Protein AF-A0A1Y4S9S7-F1 (afdb_monomer_lite)

Sequence (302 aa):
MDDFLRDFIIKKWKIGSLSFTFLDALLAVCITGTGIFLRLPVMSYTETGVEKIGAIVLEYLLAVLCGAIVHRCTGSRNRAFLTYAILVIYPTVAANGALWNVNAVYYVILFFVGFYLYIRGFRFLGALSGLAGAVIAVCRMRQGWLDASVSMNVDYPQTLTFGWPNFYEIIPKGAFVNLFDKVFILFLLGLLFTLAYCFVKKKVQITPDLALRLFLFLAVLIPYFAPYMPAWAGYTADIAALLYFMRWKERFYIPMLHLIVSYSAYANVINGETKLPMVLYSVILLGILVNVGVDLYKEADS

pLDDT: mean 89.38, std 8.32, range [56.56, 97.81]

Foldseek 3Di:
DDPVVVCQQADWDDDPPDTDGPVLVVLVVVLLVVLVVLQVVQQVQDDDDPLLVVLLVLLLVLQLLLLVLLCLLPVDNVLSSVSSSCSSNQPLSSCCRRRPNLSLSVLLSLQSVLLSCVLVVVNVSSVVSNVVSVVVVVVSLVVVLVVVCVVVVHPHDQFQEALQLAPCLVPPRRPPVVPLQVVLVVVLVVVVVVVVVVCVVLVFDCDSLLSLLVQLLCLLSCLRRHTHRALSSCVSNLSSQSSNCSNPVVSVVLNVLSSVSSVQSVCCNVVVDGPDRSNVNNVSSVVSNVVSVVVSVVNRVD

Secondary structure (DSSP, 8-state):
--HHHHHHHH-EEEETTEEEEHHHHHHHHHHHHHHHHHHHHHHTTS---HHHHHHHHHHHHHHHHHHHHHHHHH--HHHHHHHHHHHHT-HHHHIIIIIT---THHHHHHHHHHHHHHHTT-HHHHHHHHHHHHHHHHHHHHHHHHHHHHHTT-SS-S-SEEB---GGGTS-TTSSHHHHHHHHHHHHHHHHHHHHHHHHHTT----HHHHHHHHHHHHHHHHHHSTTEETTTTHHHHHHHHHHHHH-GGGTHHHHHHHHHHHHHHHHHHHS--SS-HHHHHHHHHHHHHHHHHHHHHHH--

Radius of gyration: 20.49 Å; chains: 1; bounding box: 51×38×74 Å

Structure (mmCIF, N/CA/C/O backbone):
data_AF-A0A1Y4S9S7-F1
#
_entry.id   AF-A0A1Y4S9S7-F1
#
loop_
_atom_site.group_PDB
_atom_site.id
_atom_site.type_symbol
_atom_site.label_atom_id
_atom_site.label_alt_id
_atom_site.label_comp_id
_atom_site.label_asym_id
_atom_site.label_entity_id
_atom_site.label_seq_id
_atom_site.pdbx_PDB_ins_code
_atom_site.Cartn_x
_atom_site.Cartn_y
_atom_site.Cartn_z
_atom_site.occupancy
_atom_site.B_iso_or_equiv
_atom_site.auth_seq_id
_atom_site.auth_comp_id
_atom_site.auth_asym_id
_atom_site.auth_atom_id
_atom_site.pdbx_PDB_model_num
ATOM 1 N N . MET A 1 1 ? 6.949 -16.741 42.595 1.00 56.56 1 MET A N 1
ATOM 2 C CA . MET A 1 1 ? 7.018 -15.544 41.732 1.00 56.56 1 MET A CA 1
ATOM 3 C C . MET A 1 1 ? 6.539 -14.394 42.591 1.00 56.56 1 MET A C 1
ATOM 5 O O . MET A 1 1 ? 5.401 -14.476 43.027 1.00 56.56 1 MET A O 1
ATOM 9 N N . ASP A 1 2 ? 7.419 -13.446 42.920 1.00 75.69 2 ASP A N 1
ATOM 10 C CA . ASP A 1 2 ? 7.133 -12.349 43.859 1.00 75.69 2 ASP A CA 1
ATOM 11 C C . ASP A 1 2 ? 5.893 -11.552 43.448 1.00 75.69 2 ASP A C 1
ATOM 13 O O . ASP A 1 2 ? 5.742 -11.197 42.273 1.00 75.69 2 ASP A O 1
ATOM 17 N N . ASP A 1 3 ? 5.042 -11.227 44.422 1.00 81.00 3 ASP A N 1
ATOM 18 C CA . ASP A 1 3 ? 3.822 -10.433 44.221 1.00 81.00 3 ASP A CA 1
ATOM 19 C C . ASP A 1 3 ? 4.127 -9.085 43.551 1.00 81.00 3 ASP A C 1
ATOM 21 O O . ASP A 1 3 ? 3.377 -8.631 42.689 1.00 81.00 3 ASP A O 1
ATOM 25 N N . PHE A 1 4 ? 5.309 -8.520 43.818 1.00 81.31 4 PHE A N 1
ATOM 26 C CA . PHE A 1 4 ? 5.819 -7.319 43.157 1.00 81.31 4 PHE A CA 1
ATOM 27 C C . PHE A 1 4 ? 5.906 -7.449 41.626 1.00 81.31 4 PHE A C 1
ATOM 29 O O . PHE A 1 4 ? 5.462 -6.559 40.899 1.00 81.31 4 PHE A O 1
ATOM 36 N N . LEU A 1 5 ? 6.459 -8.555 41.111 1.00 74.81 5 LEU A N 1
ATOM 37 C CA . LEU A 1 5 ? 6.573 -8.778 39.665 1.00 74.81 5 LEU A CA 1
ATOM 38 C C . LEU A 1 5 ? 5.197 -8.989 39.037 1.00 74.81 5 LEU A C 1
ATOM 40 O O . LEU A 1 5 ? 4.938 -8.517 37.930 1.00 74.81 5 LEU A O 1
ATOM 44 N N . ARG A 1 6 ? 4.299 -9.672 39.750 1.00 77.00 6 ARG A N 1
ATOM 45 C CA . ARG A 1 6 ? 2.933 -9.923 39.291 1.00 77.00 6 ARG A CA 1
ATOM 46 C C . ARG A 1 6 ? 2.140 -8.619 39.185 1.00 77.00 6 ARG A C 1
ATOM 48 O O . ARG A 1 6 ? 1.521 -8.368 38.150 1.00 77.00 6 ARG A O 1
ATOM 55 N N . ASP A 1 7 ? 2.246 -7.761 40.193 1.00 80.00 7 ASP A N 1
ATOM 56 C CA . ASP A 1 7 ? 1.616 -6.442 40.211 1.00 80.00 7 ASP A CA 1
ATOM 57 C C . ASP A 1 7 ? 2.206 -5.514 39.152 1.00 80.00 7 ASP A C 1
ATOM 59 O O . ASP A 1 7 ? 1.465 -4.807 38.469 1.00 80.00 7 ASP A O 1
ATOM 63 N N . PHE A 1 8 ? 3.523 -5.554 38.942 1.00 79.00 8 PHE A N 1
ATOM 64 C CA . PHE A 1 8 ? 4.180 -4.768 37.901 1.00 79.00 8 PHE A CA 1
ATOM 65 C C . PHE A 1 8 ? 3.744 -5.184 36.487 1.00 79.00 8 PHE A C 1
ATOM 67 O O . PHE A 1 8 ? 3.448 -4.322 35.660 1.00 79.00 8 PHE A O 1
ATOM 74 N N . ILE A 1 9 ? 3.634 -6.490 36.216 1.00 77.00 9 ILE A N 1
ATOM 75 C CA . ILE A 1 9 ? 3.200 -7.021 34.912 1.00 77.00 9 ILE A CA 1
ATOM 76 C C . ILE A 1 9 ? 1.738 -6.652 34.612 1.00 77.00 9 ILE A C 1
ATOM 78 O O . ILE A 1 9 ? 1.405 -6.319 33.471 1.00 77.00 9 ILE A O 1
ATOM 82 N N . ILE A 1 10 ? 0.859 -6.701 35.619 1.00 78.19 10 ILE A N 1
ATOM 83 C CA . ILE A 1 10 ? -0.585 -6.458 35.459 1.00 78.19 10 ILE A CA 1
ATOM 84 C C . ILE A 1 10 ? -0.919 -4.956 35.498 1.00 78.19 10 ILE A C 1
ATOM 86 O O . ILE A 1 10 ? -1.991 -4.548 35.031 1.00 78.19 10 ILE A O 1
ATOM 90 N N . LYS A 1 11 ? -0.008 -4.109 36.000 1.00 80.50 11 LYS A N 1
ATOM 91 C CA . LYS A 1 11 ? -0.204 -2.659 36.104 1.00 80.50 11 LYS A CA 1
ATOM 92 C C . LYS A 1 11 ? -0.568 -2.061 34.746 1.00 80.50 11 LYS A C 1
ATOM 94 O O . LYS A 1 11 ? 0.198 -2.096 33.785 1.00 80.50 11 LYS A O 1
ATOM 99 N N . LYS A 1 12 ? -1.766 -1.478 34.683 1.00 80.31 12 LYS A N 1
ATOM 100 C CA . LYS A 1 12 ? -2.251 -0.740 33.515 1.00 80.31 12 LYS A CA 1
ATOM 101 C C . LYS A 1 12 ? -1.886 0.727 33.672 1.00 80.31 12 LYS A C 1
ATOM 103 O O . LYS A 1 12 ? -2.435 1.419 34.527 1.00 80.31 12 LYS A O 1
ATOM 108 N N . TRP A 1 13 ? -0.996 1.214 32.825 1.00 78.12 13 TRP A N 1
ATOM 109 C CA . TRP A 1 13 ? -0.742 2.641 32.679 1.00 78.12 13 TRP A CA 1
ATOM 110 C C . TRP A 1 13 ? -1.765 3.241 31.719 1.00 78.12 13 TRP A C 1
ATOM 112 O O . TRP A 1 13 ? -2.087 2.627 30.706 1.00 78.12 13 TRP A O 1
ATOM 122 N N . LYS A 1 14 ? -2.304 4.421 32.032 1.00 73.81 14 LYS A N 1
ATOM 123 C CA . LYS A 1 14 ? -3.217 5.157 31.147 1.00 73.81 14 LYS A CA 1
ATOM 124 C C . LYS A 1 14 ? -2.506 6.381 30.578 1.00 73.81 14 LYS A C 1
ATOM 126 O O . LYS A 1 14 ? -1.985 7.186 31.340 1.00 73.81 14 LYS A O 1
ATOM 131 N N . ILE A 1 15 ? -2.537 6.536 29.259 1.00 70.62 15 ILE A N 1
ATOM 132 C CA . ILE A 1 15 ? -2.149 7.757 28.545 1.00 70.62 15 ILE A CA 1
ATOM 133 C C . ILE A 1 15 ? -3.340 8.142 27.663 1.00 70.62 15 ILE A C 1
ATOM 135 O O . ILE A 1 15 ? -3.638 7.485 26.664 1.00 70.62 15 ILE A O 1
ATOM 139 N N . GLY A 1 16 ? -4.060 9.193 28.058 1.00 68.44 16 GLY A N 1
ATOM 140 C CA . GLY A 1 16 ? -5.296 9.605 27.388 1.00 68.44 16 GLY A CA 1
ATOM 141 C C . GLY A 1 16 ? -6.371 8.510 27.424 1.00 68.44 16 GLY A C 1
ATOM 142 O O . GLY A 1 16 ? -6.685 7.970 28.484 1.00 68.44 16 GLY A O 1
ATOM 143 N N . SER A 1 17 ? -6.936 8.170 26.261 1.00 57.69 17 SER A N 1
ATOM 144 C CA . SER A 1 17 ? -7.923 7.087 26.111 1.00 57.69 17 SER A CA 1
ATOM 145 C C . SER A 1 17 ? -7.303 5.687 26.041 1.00 57.69 17 SER A C 1
ATOM 147 O O . SER A 1 17 ? -8.026 4.689 26.049 1.00 57.69 17 SER A O 1
ATOM 149 N N . LEU A 1 18 ? -5.974 5.592 25.962 1.00 62.31 18 LEU A N 1
ATOM 150 C CA . LEU A 1 18 ? -5.261 4.334 25.810 1.00 62.31 18 LEU A CA 1
ATOM 151 C C . LEU A 1 18 ? -4.763 3.851 27.173 1.00 62.31 18 LEU A C 1
ATOM 153 O O . LEU A 1 18 ? -4.171 4.599 27.947 1.00 62.31 18 LEU A O 1
ATOM 157 N N . SER A 1 19 ? -5.004 2.575 27.464 1.00 70.50 19 SER A N 1
ATOM 158 C CA . SER A 1 19 ? -4.324 1.875 28.553 1.00 70.50 19 SER A CA 1
ATOM 159 C C . SER A 1 19 ? -3.274 0.949 27.958 1.00 70.50 19 SER A C 1
ATOM 161 O O . SER A 1 19 ? -3.516 0.392 26.888 1.00 70.50 19 SER A O 1
ATOM 163 N N . PHE A 1 20 ? -2.143 0.761 28.628 1.00 77.56 20 PHE A N 1
ATOM 164 C CA . PHE A 1 20 ? -1.080 -0.159 28.227 1.00 77.56 20 PHE A CA 1
ATOM 165 C C . PHE A 1 20 ? -0.611 -0.949 29.439 1.00 77.56 20 PHE A C 1
ATOM 167 O O . PHE A 1 20 ? -0.556 -0.421 30.550 1.00 77.56 20 PHE A O 1
ATOM 174 N N . THR A 1 21 ? -0.304 -2.220 29.223 1.00 84.00 21 THR A N 1
ATOM 175 C CA . THR A 1 21 ? 0.379 -3.054 30.215 1.00 84.00 21 THR A CA 1
ATOM 176 C C . THR A 1 21 ? 1.884 -3.009 29.983 1.00 84.00 21 THR A C 1
ATOM 178 O O . THR A 1 21 ? 2.340 -2.638 28.898 1.00 84.00 21 THR A O 1
ATOM 181 N N . PHE A 1 22 ? 2.662 -3.435 30.975 1.00 83.38 22 PHE A N 1
ATOM 182 C CA . PHE A 1 22 ? 4.096 -3.645 30.787 1.00 83.38 22 PHE A CA 1
ATOM 183 C C . PHE A 1 22 ? 4.384 -4.591 29.606 1.00 83.38 22 PHE A C 1
ATOM 185 O O . PHE A 1 22 ? 5.272 -4.316 28.803 1.00 83.38 22 PHE A O 1
ATOM 192 N N . LEU A 1 23 ? 3.586 -5.655 29.448 1.00 83.06 23 LEU A N 1
ATOM 193 C CA . LEU A 1 23 ? 3.731 -6.609 28.345 1.00 83.06 23 LEU A CA 1
ATOM 194 C C . LEU A 1 23 ? 3.504 -5.951 26.974 1.00 83.06 23 LEU A C 1
ATOM 196 O O . LEU A 1 23 ? 4.263 -6.215 26.046 1.00 83.06 23 LEU A O 1
ATOM 200 N N . ASP A 1 24 ? 2.503 -5.069 26.853 1.00 83.50 24 ASP A N 1
ATOM 201 C CA . ASP A 1 24 ? 2.241 -4.321 25.614 1.00 83.50 24 ASP A CA 1
ATOM 202 C C . ASP A 1 24 ? 3.453 -3.440 25.239 1.00 83.50 24 ASP A C 1
ATOM 204 O O . ASP A 1 24 ? 3.841 -3.372 24.073 1.00 83.50 24 ASP A O 1
ATOM 208 N N . ALA A 1 25 ? 4.080 -2.793 26.230 1.00 84.25 25 ALA A N 1
ATOM 209 C CA . ALA A 1 25 ? 5.263 -1.957 26.026 1.00 84.25 25 ALA A CA 1
ATOM 210 C C . ALA A 1 25 ? 6.507 -2.783 25.663 1.00 84.25 25 ALA A C 1
ATOM 212 O O . ALA A 1 25 ? 7.218 -2.440 24.719 1.00 84.25 25 ALA A O 1
ATOM 213 N N . LEU A 1 26 ? 6.742 -3.895 26.365 1.00 87.94 26 LEU A N 1
ATOM 214 C CA . LEU A 1 26 ? 7.837 -4.816 26.064 1.00 87.94 26 LEU A CA 1
ATOM 215 C C . LEU A 1 26 ? 7.707 -5.364 24.640 1.00 87.94 26 LEU A C 1
ATOM 217 O O . LEU A 1 26 ? 8.665 -5.334 23.874 1.00 87.94 26 LEU A O 1
ATOM 221 N N . LEU A 1 27 ? 6.502 -5.794 24.260 1.00 89.19 27 LEU A N 1
ATOM 222 C CA . LEU A 1 27 ? 6.218 -6.295 22.921 1.00 89.19 27 LEU A CA 1
ATOM 223 C C . LEU A 1 27 ? 6.460 -5.213 21.857 1.00 89.19 27 LEU A C 1
ATOM 225 O O . LEU A 1 27 ? 7.045 -5.509 20.818 1.00 89.19 27 LEU A O 1
ATOM 229 N N . ALA A 1 28 ? 6.083 -3.957 22.124 1.00 88.62 28 ALA A N 1
ATOM 230 C CA . ALA A 1 28 ? 6.354 -2.832 21.227 1.00 88.62 28 ALA A CA 1
ATOM 231 C C . ALA A 1 28 ? 7.860 -2.645 20.993 1.00 88.62 28 ALA A C 1
ATOM 233 O O . ALA A 1 28 ? 8.295 -2.533 19.846 1.00 88.62 28 ALA A O 1
ATOM 234 N N . VAL A 1 29 ? 8.656 -2.658 22.068 1.00 92.50 29 VAL A N 1
ATOM 235 C CA . VAL A 1 29 ? 10.119 -2.530 22.002 1.00 92.50 29 VAL A CA 1
ATOM 236 C C . VAL A 1 29 ? 10.730 -3.700 21.236 1.00 92.50 29 VAL A C 1
ATOM 238 O O . VAL A 1 29 ? 11.529 -3.476 20.328 1.00 92.50 29 VAL A O 1
ATOM 241 N N . CYS A 1 30 ? 10.316 -4.935 21.536 1.00 93.94 30 CYS A N 1
ATOM 242 C CA . CYS A 1 30 ? 10.800 -6.125 20.842 1.00 93.94 30 CYS A CA 1
ATOM 243 C C . CYS A 1 30 ? 10.503 -6.063 19.343 1.00 93.94 30 CYS A C 1
ATOM 245 O O . CYS A 1 30 ? 11.416 -6.242 18.547 1.00 93.94 30 CYS A O 1
ATOM 247 N N . ILE A 1 31 ? 9.266 -5.747 18.944 1.00 94.44 31 ILE A N 1
ATOM 248 C CA . ILE A 1 31 ? 8.894 -5.676 17.524 1.00 94.44 31 ILE A CA 1
ATOM 249 C C . ILE A 1 31 ? 9.629 -4.538 16.811 1.00 94.44 31 ILE A C 1
ATOM 251 O O . ILE A 1 31 ? 10.102 -4.725 15.691 1.00 94.44 31 ILE A O 1
ATOM 255 N N . THR A 1 32 ? 9.773 -3.380 17.462 1.00 94.19 32 THR A N 1
ATOM 256 C CA . THR A 1 32 ? 10.561 -2.261 16.923 1.00 94.19 32 THR A CA 1
ATOM 257 C C . THR A 1 32 ? 11.995 -2.706 16.658 1.00 94.19 32 THR A C 1
ATOM 259 O O . THR A 1 32 ? 12.499 -2.521 15.550 1.00 94.19 32 THR A O 1
ATOM 262 N N . GLY A 1 33 ? 12.618 -3.350 17.651 1.00 93.31 33 GLY A N 1
ATOM 263 C CA . GLY A 1 33 ? 13.960 -3.916 17.555 1.00 93.31 33 GLY A CA 1
ATOM 264 C C . GLY A 1 33 ? 14.070 -4.942 16.431 1.00 93.31 33 GLY A C 1
ATOM 265 O O . GLY A 1 33 ? 14.953 -4.822 15.589 1.00 93.31 33 GLY A O 1
ATOM 266 N N . THR A 1 34 ? 13.140 -5.898 16.340 1.00 94.25 34 THR A N 1
ATOM 267 C CA . THR A 1 34 ? 13.089 -6.873 15.240 1.00 94.25 34 THR A CA 1
ATOM 268 C C . THR A 1 34 ? 13.002 -6.183 13.881 1.00 94.25 34 THR A C 1
ATOM 270 O O . THR A 1 34 ? 13.746 -6.540 12.974 1.00 94.25 34 THR A O 1
ATOM 273 N N . GLY A 1 35 ? 12.160 -5.158 13.733 1.00 93.00 35 GLY A N 1
ATOM 274 C CA . GLY A 1 35 ? 12.069 -4.381 12.496 1.00 93.00 35 GLY A CA 1
ATOM 275 C C . GLY A 1 35 ? 13.382 -3.695 12.109 1.00 93.00 35 GLY A C 1
ATOM 276 O O . GLY A 1 35 ? 13.694 -3.620 10.920 1.00 93.00 35 GLY A O 1
ATOM 277 N N . ILE A 1 36 ? 14.161 -3.231 13.094 1.00 93.38 36 ILE A N 1
ATOM 278 C CA . ILE A 1 36 ? 15.489 -2.641 12.870 1.00 93.38 36 ILE A CA 1
ATOM 279 C C . ILE A 1 36 ? 16.457 -3.739 12.422 1.00 93.38 36 ILE A C 1
ATOM 281 O O . ILE A 1 36 ? 17.106 -3.603 11.387 1.00 93.38 36 ILE A O 1
ATOM 285 N N . PHE A 1 37 ? 16.506 -4.860 13.146 1.00 92.62 37 PHE A N 1
ATOM 286 C CA . PHE A 1 37 ? 17.379 -5.991 12.823 1.00 92.62 37 PHE A CA 1
ATOM 287 C C . PHE A 1 37 ? 17.064 -6.645 11.473 1.00 92.62 37 PHE A C 1
ATOM 289 O O . PHE A 1 37 ? 17.970 -7.188 10.855 1.00 92.62 37 PHE A O 1
ATOM 296 N N . LEU A 1 38 ? 15.826 -6.557 10.976 1.00 91.75 38 LEU A N 1
ATOM 297 C CA . LEU A 1 38 ? 15.476 -6.989 9.617 1.00 91.75 38 LEU A CA 1
ATOM 298 C C . LEU A 1 38 ? 16.041 -6.060 8.533 1.00 91.75 38 LEU A C 1
ATOM 300 O O . LEU A 1 38 ? 16.330 -6.514 7.430 1.00 91.75 38 LEU A O 1
ATOM 304 N N . ARG A 1 39 ? 16.195 -4.765 8.829 1.00 92.62 39 ARG A N 1
ATOM 305 C CA . ARG A 1 39 ? 16.655 -3.753 7.866 1.00 92.62 39 ARG A CA 1
ATOM 306 C C . ARG A 1 39 ? 18.173 -3.614 7.837 1.00 92.62 39 ARG A C 1
ATOM 308 O O . ARG A 1 39 ? 18.728 -3.423 6.762 1.00 92.62 39 ARG A O 1
ATOM 315 N N . LEU A 1 40 ? 18.851 -3.740 8.981 1.00 90.50 40 LEU A N 1
ATOM 316 C CA . LEU A 1 40 ? 20.308 -3.564 9.083 1.00 90.50 40 LEU A CA 1
ATOM 317 C C . LEU A 1 40 ? 21.121 -4.407 8.075 1.00 90.50 40 LEU A C 1
ATOM 319 O O . LEU A 1 40 ? 21.996 -3.829 7.433 1.00 90.50 40 LEU A O 1
ATOM 323 N N . PRO A 1 41 ? 20.840 -5.712 7.861 1.00 89.31 41 PRO A N 1
ATOM 324 C CA . PRO A 1 41 ? 21.631 -6.543 6.949 1.00 89.31 41 PRO A CA 1
ATOM 325 C C . PRO A 1 41 ? 21.477 -6.154 5.477 1.00 89.31 41 PRO A C 1
ATOM 327 O O . PRO A 1 41 ? 22.380 -6.388 4.681 1.00 89.31 41 PRO A O 1
ATOM 330 N N . VAL A 1 42 ? 20.326 -5.585 5.113 1.00 87.38 42 VAL A N 1
ATOM 331 C CA . VAL A 1 42 ? 20.003 -5.204 3.731 1.00 87.38 42 VAL A CA 1
ATOM 332 C C . VAL A 1 42 ? 20.267 -3.726 3.451 1.00 87.38 42 VAL A C 1
ATOM 334 O O . VAL A 1 42 ? 20.301 -3.312 2.298 1.00 87.38 42 VAL A O 1
ATOM 337 N N . MET A 1 43 ? 20.497 -2.919 4.491 1.00 87.44 43 MET A N 1
ATOM 338 C CA . MET A 1 43 ? 20.672 -1.473 4.362 1.00 87.44 43 MET A CA 1
ATOM 339 C C . MET A 1 43 ? 21.912 -1.093 3.546 1.00 87.44 43 MET A C 1
ATOM 341 O O . MET A 1 43 ? 21.899 -0.066 2.878 1.00 87.44 43 MET A O 1
ATOM 345 N N . SER A 1 44 ? 22.957 -1.918 3.548 1.00 85.94 44 SER A N 1
ATOM 346 C CA . SER A 1 44 ? 24.189 -1.671 2.790 1.00 85.94 44 SER A CA 1
ATOM 347 C C . SER A 1 44 ? 24.110 -2.055 1.308 1.00 85.94 44 SER A C 1
ATOM 349 O O . SER A 1 44 ? 25.061 -1.795 0.579 1.00 85.94 44 SER A O 1
ATOM 351 N N . TYR A 1 45 ? 23.003 -2.647 0.838 1.00 84.12 45 TYR A N 1
ATOM 352 C CA . TYR A 1 45 ? 22.859 -3.082 -0.562 1.00 84.12 45 TYR A CA 1
ATOM 353 C C . TYR A 1 45 ? 22.749 -1.909 -1.545 1.00 84.12 45 TYR A C 1
ATOM 355 O O . TYR A 1 45 ? 23.035 -2.058 -2.728 1.00 84.12 45 TYR A O 1
ATOM 363 N N . THR A 1 46 ? 22.326 -0.742 -1.062 1.00 84.56 46 THR A N 1
ATOM 364 C CA . THR A 1 46 ? 22.250 0.510 -1.823 1.00 84.56 46 THR A CA 1
ATOM 365 C C . THR A 1 46 ? 22.807 1.651 -0.977 1.00 84.56 46 THR A C 1
ATOM 367 O O . THR A 1 46 ? 22.862 1.539 0.253 1.00 84.56 46 THR A O 1
ATOM 370 N N . GLU A 1 47 ? 23.218 2.749 -1.619 1.00 85.50 47 GLU A N 1
ATOM 371 C CA . GLU A 1 47 ? 23.836 3.890 -0.936 1.00 85.50 47 GLU A CA 1
ATOM 372 C C . GLU A 1 47 ? 23.000 4.369 0.259 1.00 85.50 47 GLU A C 1
ATOM 374 O O . GLU A 1 47 ? 21.801 4.644 0.160 1.00 85.50 47 GLU A O 1
ATOM 379 N N . THR A 1 48 ? 23.643 4.446 1.426 1.00 85.75 48 THR A N 1
ATOM 380 C CA . THR A 1 48 ? 22.985 4.874 2.662 1.00 85.75 48 THR A CA 1
ATOM 381 C C . THR A 1 48 ? 23.144 6.379 2.828 1.00 85.75 48 THR A C 1
ATOM 383 O O . THR A 1 48 ? 24.108 6.857 3.418 1.00 85.75 48 THR A O 1
ATOM 386 N N . GLY A 1 49 ? 22.184 7.124 2.281 1.00 87.56 49 GLY A N 1
ATOM 387 C CA . GLY A 1 49 ? 22.079 8.575 2.437 1.00 87.56 49 GLY A CA 1
ATOM 388 C C . GLY A 1 49 ? 21.067 9.008 3.503 1.00 87.56 49 GLY A C 1
ATOM 389 O O . GLY A 1 49 ? 20.312 8.203 4.053 1.00 87.56 49 GLY A O 1
ATOM 390 N N . VAL A 1 50 ? 21.004 10.322 3.742 1.00 88.75 50 VAL A N 1
ATOM 391 C CA . VAL A 1 50 ? 20.028 10.948 4.658 1.00 88.75 50 VAL A CA 1
ATOM 392 C C . VAL A 1 50 ? 18.589 10.643 4.232 1.00 88.75 50 VAL A C 1
ATOM 394 O O . VAL A 1 50 ? 17.736 10.400 5.083 1.00 88.75 50 VAL A O 1
ATOM 397 N N . GLU A 1 51 ? 18.325 10.585 2.924 1.00 87.81 51 GLU A N 1
ATOM 398 C CA . GLU A 1 51 ? 17.006 10.232 2.387 1.00 87.81 51 GLU A CA 1
ATOM 399 C C . GLU A 1 51 ? 16.583 8.813 2.771 1.00 87.81 51 GLU A C 1
ATOM 401 O O . GLU A 1 51 ? 15.462 8.602 3.224 1.00 87.81 51 GLU A O 1
ATOM 406 N N . LYS A 1 52 ? 17.496 7.842 2.678 1.00 91.19 52 LYS A N 1
ATOM 407 C CA . LYS A 1 52 ? 17.219 6.443 3.022 1.00 91.19 52 LYS A CA 1
ATOM 408 C C . LYS A 1 52 ? 16.883 6.280 4.500 1.00 91.19 52 LYS A C 1
ATOM 410 O O . LYS A 1 52 ? 15.895 5.645 4.863 1.00 91.19 52 LYS A O 1
ATOM 415 N N . ILE A 1 53 ? 17.691 6.892 5.366 1.00 91.62 53 ILE A N 1
ATOM 416 C CA . ILE A 1 53 ? 17.465 6.874 6.817 1.00 91.62 53 ILE A CA 1
ATOM 417 C C . ILE A 1 53 ? 16.142 7.575 7.145 1.00 91.62 53 ILE A C 1
ATOM 419 O O . ILE A 1 53 ? 15.338 7.051 7.916 1.00 91.62 53 ILE A O 1
ATOM 423 N N . GLY A 1 54 ? 15.883 8.727 6.518 1.00 92.00 54 GLY A N 1
ATOM 424 C CA . GLY A 1 54 ? 14.625 9.455 6.651 1.00 92.00 54 GLY A CA 1
ATOM 425 C C . GLY A 1 54 ? 13.415 8.620 6.230 1.00 92.00 54 GLY A C 1
ATOM 426 O O . GLY A 1 54 ? 12.422 8.583 6.953 1.00 92.00 54 GLY A O 1
ATOM 427 N N . ALA A 1 55 ? 13.506 7.895 5.114 1.00 92.75 55 ALA A N 1
ATOM 428 C CA . ALA A 1 55 ? 12.462 6.993 4.647 1.00 92.75 55 ALA A CA 1
ATOM 429 C C . ALA A 1 55 ? 12.193 5.861 5.647 1.00 92.75 55 ALA A C 1
ATOM 431 O O . ALA A 1 55 ? 11.039 5.639 6.007 1.00 92.75 55 ALA A O 1
ATOM 432 N N . ILE A 1 56 ? 13.235 5.213 6.179 1.00 93.50 56 ILE A N 1
ATOM 433 C CA . ILE A 1 56 ? 13.079 4.172 7.207 1.00 93.50 56 ILE A CA 1
ATOM 434 C C . ILE A 1 56 ? 12.358 4.740 8.434 1.00 93.50 56 ILE A C 1
ATOM 436 O O . ILE A 1 56 ? 11.390 4.147 8.898 1.00 93.50 56 ILE A O 1
ATOM 440 N N . VAL A 1 57 ? 12.752 5.915 8.937 1.00 94.69 57 VAL A N 1
ATOM 441 C CA . VAL A 1 57 ? 12.058 6.563 10.067 1.00 94.69 57 VAL A CA 1
ATOM 442 C C . VAL A 1 57 ? 10.589 6.849 9.730 1.00 94.69 57 VAL A C 1
ATOM 444 O O . VAL A 1 57 ? 9.701 6.580 10.544 1.00 94.69 57 VAL A O 1
ATOM 447 N N . LEU A 1 58 ? 10.307 7.341 8.520 1.00 95.88 58 LEU A N 1
ATOM 448 C CA . LEU A 1 58 ? 8.941 7.570 8.049 1.00 95.88 58 LEU A CA 1
ATOM 449 C C . LEU A 1 58 ? 8.119 6.276 7.951 1.00 95.88 58 LEU A C 1
ATOM 451 O O . LEU A 1 58 ? 6.917 6.334 8.190 1.00 95.88 58 LEU A O 1
ATOM 455 N N . GLU A 1 59 ? 8.714 5.115 7.659 1.00 95.56 59 GLU A N 1
ATOM 456 C CA . GLU A 1 59 ? 8.002 3.824 7.659 1.00 95.56 59 GLU A CA 1
ATOM 457 C C . GLU A 1 59 ? 7.476 3.473 9.055 1.00 95.56 59 GLU A C 1
ATOM 459 O O . GLU A 1 59 ? 6.333 3.033 9.196 1.00 95.56 59 GLU A O 1
ATOM 464 N N . TYR A 1 60 ? 8.262 3.728 10.107 1.00 96.00 60 TYR A N 1
ATOM 465 C CA . TYR A 1 60 ? 7.807 3.536 11.487 1.00 96.00 60 TYR A CA 1
ATOM 466 C C . TYR A 1 60 ? 6.688 4.514 11.851 1.00 96.00 60 TYR A C 1
ATOM 468 O O . TYR A 1 60 ? 5.692 4.114 12.459 1.00 96.00 60 TYR A O 1
ATOM 476 N N . LEU A 1 61 ? 6.807 5.782 11.450 1.00 97.12 61 LEU A N 1
ATOM 477 C CA . LEU A 1 61 ? 5.747 6.773 11.660 1.00 97.12 61 LEU A CA 1
ATOM 478 C C . LEU A 1 61 ? 4.468 6.406 10.898 1.00 97.12 61 LEU A C 1
ATOM 480 O O . LEU A 1 61 ? 3.366 6.535 11.437 1.00 97.12 61 LEU A O 1
ATOM 484 N N . LEU A 1 62 ? 4.603 5.881 9.681 1.00 97.75 62 LEU A N 1
ATOM 485 C CA . LEU A 1 62 ? 3.497 5.360 8.890 1.00 97.75 62 LEU A CA 1
ATOM 486 C C . LEU A 1 62 ? 2.836 4.155 9.573 1.00 97.75 62 LEU A C 1
ATOM 488 O O . LEU A 1 62 ? 1.608 4.093 9.623 1.00 97.75 62 LEU A O 1
ATOM 492 N N . ALA A 1 63 ? 3.610 3.238 10.157 1.00 97.44 63 ALA A N 1
ATOM 493 C CA . ALA A 1 63 ? 3.072 2.111 10.918 1.00 97.44 63 ALA A CA 1
ATOM 494 C C . ALA A 1 63 ? 2.257 2.577 12.139 1.00 97.44 63 ALA A C 1
ATOM 496 O O . ALA A 1 63 ? 1.170 2.054 12.398 1.00 97.44 63 ALA A O 1
ATOM 497 N N . VAL A 1 64 ? 2.732 3.603 12.856 1.00 96.69 64 VAL A N 1
ATOM 498 C CA . VAL A 1 64 ? 1.998 4.222 13.976 1.00 96.69 64 VAL A CA 1
ATOM 499 C C . VAL A 1 64 ? 0.703 4.879 13.489 1.00 96.69 64 VAL A C 1
ATOM 501 O O . VAL A 1 64 ? -0.362 4.650 14.068 1.00 96.69 64 VAL A O 1
ATOM 504 N N . LEU A 1 65 ? 0.765 5.650 12.399 1.00 97.81 65 LEU A N 1
ATOM 505 C CA . LEU A 1 65 ? -0.402 6.282 11.777 1.00 97.81 65 LEU A CA 1
ATOM 506 C C . LEU A 1 65 ? -1.452 5.243 11.356 1.00 97.81 65 LEU A C 1
ATOM 508 O O . LEU A 1 65 ? -2.637 5.402 11.644 1.00 97.81 65 LEU A O 1
ATOM 512 N N . CYS A 1 66 ? -1.017 4.155 10.728 1.00 97.75 66 CYS A N 1
ATOM 513 C CA . CYS A 1 66 ? -1.860 3.032 10.331 1.00 97.75 66 CYS A CA 1
ATOM 514 C C . CYS A 1 66 ? -2.531 2.360 11.534 1.00 97.75 66 CYS A C 1
ATOM 516 O O . CYS A 1 66 ? -3.737 2.107 11.506 1.00 97.75 66 CYS A O 1
ATOM 518 N N . GLY A 1 67 ? -1.793 2.150 12.628 1.00 96.62 67 GLY A N 1
ATOM 519 C CA . GLY A 1 67 ? -2.364 1.691 13.895 1.00 96.62 67 GLY A CA 1
ATOM 520 C C . GLY A 1 67 ? -3.448 2.638 14.421 1.00 96.62 67 GLY A C 1
ATOM 521 O O . GLY A 1 67 ? -4.524 2.187 14.816 1.00 96.62 67 GLY A O 1
ATOM 522 N N . ALA A 1 68 ? -3.225 3.954 14.359 1.00 95.62 68 ALA A N 1
ATOM 523 C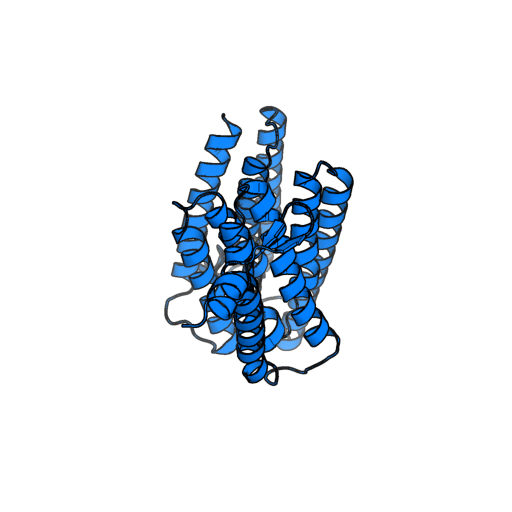 CA . ALA A 1 68 ? -4.213 4.955 14.769 1.00 95.62 68 ALA A CA 1
ATOM 524 C C . ALA A 1 68 ? -5.471 4.953 13.879 1.00 95.62 68 ALA A C 1
ATOM 526 O O . ALA A 1 68 ? -6.588 5.066 14.396 1.00 95.62 68 ALA A O 1
ATOM 527 N N . ILE A 1 69 ? -5.314 4.777 12.561 1.00 96.38 69 ILE A N 1
ATOM 528 C CA . ILE A 1 69 ? -6.428 4.602 11.616 1.00 96.38 69 ILE A CA 1
ATOM 529 C C . ILE A 1 69 ? -7.248 3.366 12.002 1.00 96.38 69 ILE A C 1
ATOM 531 O O . ILE A 1 69 ? -8.460 3.466 12.190 1.00 96.38 69 ILE A O 1
ATOM 535 N N . VAL A 1 70 ? -6.598 2.215 12.202 1.00 95.94 70 VAL A N 1
ATOM 536 C CA . VAL A 1 70 ? -7.279 0.967 12.584 1.00 95.94 70 VAL A CA 1
ATOM 537 C C . VAL A 1 70 ? -7.978 1.095 13.931 1.00 95.94 70 VAL A C 1
ATOM 539 O O . VAL A 1 70 ? -9.108 0.621 14.073 1.00 95.94 70 VAL A O 1
ATOM 542 N N . HIS A 1 71 ? -7.361 1.755 14.914 1.00 93.81 71 HIS A N 1
ATOM 543 C CA . HIS A 1 71 ? -8.004 2.002 16.202 1.00 93.81 71 HIS A CA 1
ATOM 544 C C . HIS A 1 71 ? -9.301 2.793 16.031 1.00 93.81 71 HIS A C 1
ATOM 546 O O . HIS A 1 71 ? -10.324 2.427 16.603 1.00 93.81 71 HIS A O 1
ATOM 552 N N . ARG A 1 72 ? -9.282 3.839 15.199 1.00 91.19 72 ARG A N 1
ATOM 553 C CA . ARG A 1 72 ? -10.453 4.681 14.942 1.00 91.19 72 ARG A CA 1
ATOM 554 C C . ARG A 1 72 ? -11.550 3.930 14.197 1.00 91.19 72 ARG A C 1
ATOM 556 O O . ARG A 1 72 ? -12.713 4.060 14.556 1.00 91.19 72 ARG A O 1
ATOM 563 N N . CYS A 1 73 ? -11.187 3.129 13.198 1.00 90.56 73 CYS A N 1
ATOM 564 C CA . CYS A 1 73 ? -12.162 2.360 12.436 1.00 90.56 73 CYS A CA 1
ATOM 565 C C . CYS A 1 73 ? -12.736 1.192 13.243 1.00 90.56 73 CYS A C 1
ATOM 567 O O . CYS A 1 73 ? -13.881 0.828 13.035 1.00 90.56 73 CYS A O 1
ATOM 569 N N . THR A 1 74 ? -11.982 0.562 14.147 1.00 91.75 74 THR A N 1
ATOM 570 C CA . THR A 1 74 ? -12.405 -0.695 14.804 1.00 91.75 74 THR A CA 1
ATOM 571 C C . THR A 1 74 ? -12.732 -0.563 16.288 1.00 91.75 74 THR A C 1
ATOM 573 O O . THR A 1 74 ? -13.265 -1.506 16.867 1.00 91.75 74 THR A O 1
ATOM 576 N N . GLY A 1 75 ? -12.342 0.538 16.934 1.00 89.56 75 GLY A N 1
ATOM 577 C CA . GLY A 1 75 ? -12.345 0.698 18.392 1.00 89.56 75 GLY A CA 1
ATOM 578 C C . GLY A 1 75 ? -11.363 -0.226 19.126 1.00 89.56 75 GLY A C 1
ATOM 579 O O . GLY A 1 75 ? -11.199 -0.129 20.341 1.00 89.56 75 GLY A O 1
ATOM 580 N N . SER A 1 76 ? -10.681 -1.136 18.421 1.00 90.62 76 SER A N 1
ATOM 581 C CA . SER A 1 76 ? -9.882 -2.187 19.039 1.00 90.62 76 SER A CA 1
ATOM 582 C C . SER A 1 76 ? -8.424 -1.770 19.172 1.00 90.62 76 SER A C 1
ATOM 584 O O . SER A 1 76 ? -7.718 -1.563 18.185 1.00 90.62 76 SER A O 1
ATOM 586 N N . ARG A 1 77 ? -7.947 -1.706 20.417 1.00 87.75 77 ARG A N 1
ATOM 587 C CA . ARG A 1 77 ? -6.530 -1.485 20.738 1.00 87.75 77 ARG A CA 1
ATOM 588 C C . ARG A 1 77 ? -5.642 -2.602 20.187 1.00 87.75 77 ARG A C 1
ATOM 590 O O . ARG A 1 77 ? -4.603 -2.327 19.603 1.00 87.75 77 ARG A O 1
ATOM 597 N N . ASN A 1 78 ? -6.073 -3.855 20.333 1.00 90.06 78 ASN A N 1
ATOM 598 C CA . ASN A 1 78 ? -5.276 -5.007 19.911 1.00 90.06 78 ASN A CA 1
ATOM 599 C C . ASN A 1 78 ? -5.083 -5.021 18.392 1.00 90.06 78 ASN A C 1
ATOM 601 O O . ASN A 1 78 ? -3.983 -5.294 17.930 1.00 90.06 78 ASN A O 1
ATOM 605 N N . ARG A 1 79 ? -6.115 -4.663 17.612 1.00 93.50 79 ARG A N 1
ATOM 606 C CA . ARG A 1 79 ? -5.983 -4.553 16.150 1.00 93.50 79 ARG A CA 1
ATOM 607 C C . ARG A 1 79 ? -5.050 -3.412 15.748 1.00 93.50 79 ARG A C 1
ATOM 609 O O . ARG A 1 79 ? -4.245 -3.584 14.843 1.00 93.50 79 ARG A O 1
ATOM 616 N N . ALA A 1 80 ? -5.113 -2.278 16.444 1.00 94.38 80 ALA A N 1
ATOM 617 C CA . ALA A 1 80 ? -4.212 -1.151 16.209 1.00 94.38 80 ALA A CA 1
ATOM 618 C C . ALA A 1 80 ? -2.744 -1.520 16.463 1.00 94.38 80 ALA A C 1
ATOM 620 O O . ALA A 1 80 ? -1.891 -1.302 15.604 1.00 94.38 80 ALA A O 1
ATOM 621 N N . PHE A 1 81 ? -2.468 -2.142 17.611 1.00 93.69 81 PHE A N 1
ATOM 622 C CA . PHE A 1 81 ? -1.129 -2.607 17.953 1.00 93.69 81 PHE A CA 1
ATOM 623 C C . PHE A 1 81 ? -0.638 -3.697 16.992 1.00 93.69 81 PHE A C 1
ATOM 625 O O . PHE A 1 81 ? 0.493 -3.639 16.522 1.00 93.69 81 PHE A O 1
ATOM 632 N N . LEU A 1 82 ? -1.503 -4.648 16.627 1.00 94.44 82 LEU A N 1
ATOM 633 C CA . LEU A 1 82 ? -1.180 -5.684 15.647 1.00 94.44 82 LEU A CA 1
ATOM 634 C C . LEU A 1 82 ? -0.877 -5.095 14.261 1.00 94.44 82 LEU A C 1
ATOM 636 O O . LEU A 1 82 ? 0.014 -5.579 13.575 1.00 94.44 82 LEU A O 1
ATOM 640 N N . THR A 1 83 ? -1.581 -4.035 13.855 1.00 96.56 83 THR A N 1
ATOM 641 C CA . THR A 1 83 ? -1.314 -3.330 12.589 1.00 96.56 83 THR A CA 1
ATOM 642 C C . THR A 1 83 ? 0.084 -2.734 12.586 1.00 96.56 83 THR A C 1
ATOM 644 O O . THR A 1 83 ? 0.838 -2.955 11.643 1.00 96.56 83 THR A O 1
ATOM 647 N N . TYR A 1 84 ? 0.446 -2.029 13.661 1.00 96.56 84 TYR A N 1
ATOM 648 C CA . TYR A 1 84 ? 1.801 -1.521 13.848 1.00 96.56 84 TYR A CA 1
ATOM 649 C C . TYR A 1 84 ? 2.825 -2.661 13.786 1.00 96.56 84 TYR A C 1
ATOM 651 O O . TYR A 1 84 ? 3.778 -2.593 13.013 1.00 96.56 84 TYR A O 1
ATOM 659 N N . ALA A 1 85 ? 2.580 -3.731 14.546 1.00 95.25 85 ALA A N 1
ATOM 660 C CA . ALA A 1 85 ? 3.477 -4.868 14.644 1.00 95.25 85 ALA A CA 1
ATOM 661 C C . ALA A 1 85 ? 3.775 -5.495 13.279 1.00 95.25 85 ALA A C 1
ATOM 663 O O . ALA A 1 85 ? 4.935 -5.687 12.927 1.00 95.25 85 ALA A O 1
ATOM 664 N N . ILE A 1 86 ? 2.720 -5.772 12.508 1.00 95.94 86 ILE A N 1
ATOM 665 C CA . ILE A 1 86 ? 2.821 -6.387 11.185 1.00 95.94 86 ILE A CA 1
ATOM 666 C C . ILE A 1 86 ? 3.545 -5.458 10.210 1.00 95.94 86 ILE A C 1
ATOM 668 O O . ILE A 1 86 ? 4.428 -5.931 9.506 1.00 95.94 86 ILE A O 1
ATOM 672 N N . LEU A 1 87 ? 3.226 -4.157 10.183 1.00 96.56 87 LEU A N 1
ATOM 673 C CA . LEU A 1 87 ? 3.854 -3.207 9.253 1.00 96.56 87 LEU A CA 1
ATOM 674 C C . LEU A 1 87 ? 5.355 -3.041 9.494 1.00 96.56 87 LEU A C 1
ATOM 676 O O . LEU A 1 87 ? 6.124 -2.956 8.539 1.00 96.56 87 LEU A O 1
ATOM 680 N N . VAL A 1 88 ? 5.785 -3.035 10.757 1.00 95.06 88 VAL A N 1
ATOM 681 C CA . VAL A 1 88 ? 7.203 -2.891 11.118 1.00 95.06 88 VAL A CA 1
ATOM 682 C C . VAL A 1 88 ? 8.051 -4.047 10.579 1.00 95.06 88 VAL A C 1
ATOM 684 O O . VAL A 1 88 ? 9.180 -3.817 10.142 1.00 95.06 88 VAL A O 1
ATOM 687 N N . ILE A 1 89 ? 7.509 -5.267 10.560 1.00 94.19 89 ILE A N 1
ATOM 688 C CA . ILE A 1 89 ? 8.196 -6.469 10.056 1.00 94.19 89 ILE A CA 1
ATOM 689 C C . ILE A 1 89 ? 7.752 -6.874 8.644 1.00 94.19 89 ILE A C 1
ATOM 691 O O . ILE A 1 89 ? 8.131 -7.939 8.161 1.00 94.19 89 ILE A O 1
ATOM 695 N N . TYR A 1 90 ? 6.929 -6.057 7.983 1.00 93.19 90 TYR A N 1
ATOM 696 C CA . TYR A 1 90 ? 6.342 -6.403 6.695 1.00 93.19 90 TYR A CA 1
ATOM 697 C C . TYR A 1 90 ? 7.435 -6.447 5.619 1.00 93.19 90 TYR A C 1
ATOM 699 O O . TYR A 1 90 ? 8.111 -5.431 5.417 1.00 93.19 90 TYR A O 1
ATOM 707 N N . PRO A 1 91 ? 7.623 -7.573 4.902 1.00 91.00 91 PRO A N 1
ATOM 708 C CA . PRO A 1 91 ? 8.769 -7.744 4.011 1.00 91.00 91 PRO A CA 1
ATOM 709 C C . PRO A 1 91 ? 8.880 -6.666 2.933 1.00 91.00 91 PRO A C 1
ATOM 711 O O . PRO A 1 91 ? 9.964 -6.141 2.705 1.00 91.00 91 PRO A O 1
ATOM 714 N N . THR A 1 92 ? 7.767 -6.288 2.300 1.00 90.56 92 THR A N 1
ATOM 715 C CA . THR A 1 92 ? 7.771 -5.285 1.223 1.00 90.56 92 THR A CA 1
ATOM 716 C C . THR A 1 92 ? 7.963 -3.865 1.747 1.00 90.56 92 THR A C 1
ATOM 718 O O . THR A 1 92 ? 8.528 -3.039 1.036 1.00 90.56 92 THR A O 1
ATOM 721 N N . VAL A 1 93 ? 7.583 -3.587 3.003 1.00 91.81 93 VAL A N 1
ATOM 722 C CA . VAL A 1 93 ? 7.891 -2.313 3.676 1.00 91.81 93 VAL A CA 1
ATOM 723 C C . VAL A 1 93 ? 9.379 -2.232 3.971 1.00 91.81 93 VAL A C 1
ATOM 725 O O . VAL A 1 93 ? 10.027 -1.291 3.536 1.00 91.81 93 VAL A O 1
ATOM 728 N N . ALA A 1 94 ? 9.950 -3.253 4.612 1.00 90.44 94 ALA A N 1
ATOM 729 C CA . ALA A 1 94 ? 11.385 -3.287 4.877 1.00 90.44 94 ALA A CA 1
ATOM 730 C C . ALA A 1 94 ? 12.218 -3.239 3.582 1.00 90.44 94 ALA A C 1
ATOM 732 O O . ALA A 1 94 ? 13.244 -2.560 3.534 1.00 90.44 94 ALA A O 1
ATOM 733 N N . ALA A 1 95 ? 11.769 -3.915 2.520 1.00 88.38 95 ALA A N 1
ATOM 734 C CA . ALA A 1 95 ? 12.450 -3.910 1.232 1.00 88.38 95 ALA A CA 1
ATOM 735 C C . ALA A 1 95 ? 12.393 -2.543 0.522 1.00 88.38 95 ALA A C 1
ATOM 737 O O . ALA A 1 95 ? 13.355 -2.174 -0.151 1.00 88.38 95 ALA A O 1
ATOM 738 N N . ASN A 1 96 ? 11.306 -1.777 0.674 1.00 89.94 96 ASN A N 1
ATOM 739 C CA . ASN A 1 96 ? 11.132 -0.508 -0.034 1.00 89.94 96 ASN A CA 1
ATOM 740 C C . ASN A 1 96 ? 12.182 0.540 0.366 1.00 89.94 96 ASN A C 1
ATOM 742 O O . ASN A 1 96 ? 12.871 1.079 -0.505 1.00 89.94 96 ASN A O 1
ATOM 746 N N . GLY A 1 97 ? 12.315 0.811 1.667 1.00 84.94 97 GLY A N 1
ATOM 747 C CA . GLY A 1 97 ? 13.311 1.743 2.188 1.00 84.94 97 GLY A CA 1
ATOM 748 C C . GLY A 1 97 ? 14.695 1.112 2.317 1.00 84.94 97 GLY A C 1
ATOM 749 O O . GLY A 1 97 ? 15.659 1.596 1.727 1.00 84.94 97 GLY A O 1
ATOM 750 N N . ALA A 1 98 ? 14.824 0.020 3.077 1.00 85.62 98 ALA A N 1
ATOM 751 C CA . ALA A 1 98 ? 16.140 -0.471 3.491 1.00 85.62 98 ALA A CA 1
ATOM 752 C C . ALA A 1 98 ? 16.891 -1.237 2.396 1.00 85.62 98 ALA A C 1
ATOM 754 O O . ALA A 1 98 ? 18.084 -1.008 2.222 1.00 85.62 98 ALA A O 1
ATOM 755 N N . LEU A 1 99 ? 16.226 -2.115 1.645 1.00 83.19 99 LEU A N 1
ATOM 756 C CA . LEU A 1 99 ? 16.898 -2.892 0.598 1.00 83.19 99 LEU A CA 1
ATOM 757 C C . LEU A 1 99 ? 17.134 -2.034 -0.652 1.00 83.19 99 LEU A C 1
ATOM 759 O O . LEU A 1 99 ? 18.267 -1.899 -1.112 1.00 83.19 99 LEU A O 1
ATOM 763 N N . TRP A 1 100 ? 16.076 -1.413 -1.177 1.00 80.94 100 TRP A N 1
ATOM 764 C CA . TRP A 1 100 ? 16.103 -0.853 -2.530 1.00 80.94 100 TRP A CA 1
ATOM 765 C C . TRP A 1 100 ? 16.204 0.678 -2.605 1.00 80.94 100 TRP A C 1
ATOM 767 O O . TRP A 1 100 ? 16.443 1.211 -3.682 1.00 80.94 100 TRP A O 1
ATOM 777 N N . ASN A 1 101 ? 16.059 1.394 -1.481 1.00 84.19 101 ASN A N 1
ATOM 778 C CA . ASN A 1 101 ? 16.134 2.864 -1.423 1.00 84.19 101 ASN A CA 1
ATOM 779 C C . ASN A 1 101 ? 15.176 3.574 -2.409 1.00 84.19 101 ASN A C 1
ATOM 781 O O . ASN A 1 101 ? 15.446 4.665 -2.906 1.00 84.19 101 ASN A O 1
ATOM 785 N N . VAL A 1 102 ? 14.027 2.953 -2.689 1.00 81.69 102 VAL A N 1
ATOM 786 C CA . VAL A 1 102 ? 12.978 3.517 -3.557 1.00 81.69 102 VAL A CA 1
ATOM 787 C C . VAL A 1 102 ? 12.286 4.694 -2.864 1.00 81.69 102 VAL A C 1
ATOM 789 O O . VAL A 1 102 ? 11.859 5.663 -3.501 1.00 81.69 102 VAL A O 1
ATOM 792 N N . ASN A 1 103 ? 12.162 4.594 -1.538 1.00 82.88 103 ASN A N 1
ATOM 793 C CA . ASN A 1 103 ? 11.594 5.610 -0.660 1.00 82.88 103 ASN A CA 1
ATOM 794 C C . ASN A 1 103 ? 10.164 6.025 -1.058 1.00 82.88 103 ASN A C 1
ATOM 796 O O . ASN A 1 103 ? 9.783 7.197 -0.986 1.00 82.88 103 ASN A O 1
ATOM 800 N N . ALA A 1 104 ? 9.327 5.058 -1.448 1.00 88.56 104 ALA A N 1
ATOM 801 C CA . ALA A 1 104 ? 7.925 5.304 -1.798 1.00 88.56 104 ALA A CA 1
ATOM 802 C C . ALA A 1 104 ? 7.117 5.872 -0.616 1.00 88.56 104 ALA A C 1
ATOM 804 O O . ALA A 1 104 ? 6.115 6.568 -0.798 1.00 88.56 104 ALA A O 1
ATOM 805 N N . VAL A 1 105 ? 7.588 5.637 0.611 1.00 94.19 105 VAL A N 1
ATOM 806 C CA . VAL A 1 105 ? 6.996 6.144 1.852 1.00 94.19 105 VAL A CA 1
ATOM 807 C C . VAL A 1 105 ? 6.734 7.655 1.848 1.00 94.19 105 VAL A C 1
ATOM 809 O O . VAL A 1 105 ? 5.738 8.078 2.429 1.00 94.19 105 VAL A O 1
ATOM 812 N N . TYR A 1 106 ? 7.539 8.460 1.142 1.00 93.44 106 TYR A N 1
ATOM 813 C CA . TYR A 1 106 ? 7.385 9.919 1.107 1.00 93.44 106 TYR A CA 1
ATOM 814 C C . TYR A 1 106 ? 6.028 10.389 0.570 1.00 93.44 106 TYR A C 1
ATOM 816 O O . TYR A 1 106 ? 5.482 11.366 1.076 1.00 93.44 106 TYR A O 1
ATOM 824 N N . TYR A 1 107 ? 5.460 9.701 -0.423 1.00 94.56 107 TYR A N 1
ATOM 825 C CA . TYR A 1 107 ? 4.114 10.017 -0.913 1.00 94.56 107 TYR A CA 1
ATOM 826 C C . TYR A 1 107 ? 3.043 9.142 -0.261 1.00 94.56 107 TYR A C 1
ATOM 828 O O . TYR A 1 107 ? 1.927 9.605 -0.022 1.00 94.56 107 TYR A O 1
ATOM 836 N N . VAL A 1 108 ? 3.375 7.895 0.085 1.00 96.56 108 VAL A N 1
ATOM 837 C CA . VAL A 1 108 ? 2.415 6.975 0.705 1.00 96.56 108 VAL A CA 1
ATOM 838 C C . VAL A 1 108 ? 1.965 7.470 2.074 1.00 96.56 108 VAL A C 1
ATOM 840 O O . VAL A 1 108 ? 0.774 7.404 2.378 1.00 96.56 108 VAL A O 1
ATOM 843 N N . ILE A 1 109 ? 2.861 8.051 2.876 1.00 97.12 109 ILE A N 1
ATOM 844 C CA . ILE A 1 109 ? 2.467 8.632 4.162 1.00 97.12 109 ILE A CA 1
ATOM 845 C C . ILE A 1 109 ? 1.434 9.749 3.992 1.00 97.12 109 ILE A C 1
ATOM 847 O O . ILE A 1 109 ? 0.494 9.822 4.778 1.00 97.12 109 ILE A O 1
ATOM 851 N N . LEU A 1 110 ? 1.525 10.553 2.928 1.00 97.81 110 LEU A N 1
ATOM 852 C CA . LEU A 1 110 ? 0.563 11.619 2.641 1.00 97.81 110 LEU A CA 1
ATOM 853 C C . LEU A 1 110 ? -0.812 11.074 2.246 1.00 97.81 110 LEU A C 1
ATOM 855 O O . LEU A 1 110 ? -1.825 11.670 2.620 1.00 97.81 110 LEU A O 1
ATOM 859 N N . PHE A 1 111 ? -0.875 9.927 1.563 1.00 97.44 111 PHE A N 1
ATOM 860 C CA . PHE A 1 111 ? -2.143 9.239 1.308 1.00 97.44 111 PHE A CA 1
ATOM 861 C C . PHE A 1 111 ? -2.808 8.783 2.608 1.00 97.44 111 PHE A C 1
ATOM 863 O O . PHE A 1 111 ? -3.991 9.052 2.818 1.00 97.44 111 PHE A O 1
ATOM 870 N N . PHE A 1 112 ? -2.053 8.163 3.519 1.00 97.81 112 PHE A N 1
ATOM 871 C CA . PHE A 1 112 ? -2.600 7.704 4.800 1.00 97.81 112 PHE A CA 1
ATOM 872 C C . PHE A 1 112 ? -2.915 8.854 5.763 1.00 97.81 112 PHE A C 1
ATOM 874 O O . PHE A 1 112 ? -3.913 8.783 6.481 1.00 97.81 112 PHE A O 1
ATOM 881 N N . VAL A 1 113 ? -2.143 9.945 5.750 1.00 97.75 113 VAL A N 1
ATOM 882 C CA . VAL A 1 113 ? -2.481 11.179 6.482 1.00 97.75 113 VAL A CA 1
ATOM 883 C C . VAL A 1 113 ? -3.770 11.769 5.921 1.00 97.75 113 VAL A C 1
ATOM 885 O O . VAL A 1 113 ? -4.676 12.093 6.688 1.00 97.75 113 VAL A O 1
ATOM 888 N N . GLY A 1 114 ? -3.894 11.839 4.593 1.00 96.50 114 GLY A N 1
ATOM 889 C CA . GLY A 1 114 ? -5.098 12.316 3.921 1.00 96.50 114 GLY A CA 1
ATOM 890 C C . GLY A 1 114 ? -6.333 11.507 4.307 1.00 96.50 114 GLY A C 1
ATOM 891 O O . GLY A 1 114 ? -7.351 12.069 4.716 1.00 96.50 114 GLY A O 1
ATOM 892 N N . PHE A 1 115 ? -6.209 10.180 4.284 1.00 96.19 115 PHE A N 1
ATOM 893 C CA . PHE A 1 115 ? -7.252 9.252 4.711 1.00 96.19 115 PHE A CA 1
ATOM 894 C C . PHE A 1 115 ? -7.617 9.411 6.195 1.00 96.19 115 PHE A C 1
ATOM 896 O O . PHE A 1 115 ? -8.793 9.485 6.557 1.00 96.19 115 PHE A O 1
ATOM 903 N N . TYR A 1 116 ? -6.621 9.533 7.072 1.00 96.44 116 TYR A N 1
ATOM 904 C CA . TYR A 1 116 ? -6.841 9.737 8.502 1.00 96.44 116 TYR A CA 1
ATOM 905 C C . TYR A 1 116 ? -7.574 11.053 8.800 1.00 96.44 116 TYR A C 1
ATOM 907 O O . TYR A 1 116 ? -8.529 11.072 9.583 1.00 96.44 116 TYR A O 1
ATOM 915 N N . LEU A 1 117 ? -7.165 12.150 8.156 1.00 95.81 117 LEU A N 1
ATOM 916 C CA . LEU A 1 117 ? -7.813 13.459 8.276 1.00 95.81 117 LEU A CA 1
ATOM 917 C C . LEU A 1 117 ? -9.244 13.435 7.733 1.00 95.81 117 LEU A C 1
ATOM 919 O O . LEU A 1 117 ? -10.140 14.019 8.346 1.00 95.81 117 LEU A O 1
ATOM 923 N N . TYR A 1 118 ? -9.476 12.700 6.644 1.00 93.12 118 TYR A N 1
ATOM 924 C CA . TYR A 1 118 ? -10.807 12.489 6.087 1.00 93.12 118 TYR A CA 1
ATOM 925 C C . TYR A 1 118 ? -11.749 11.827 7.105 1.00 93.12 118 TYR A C 1
ATOM 927 O O . TYR A 1 118 ? -12.817 12.367 7.394 1.00 93.12 118 TYR A O 1
ATOM 935 N N . ILE A 1 119 ? -11.326 10.726 7.741 1.00 91.88 119 ILE A N 1
ATOM 936 C CA . ILE A 1 119 ? -12.115 10.033 8.782 1.00 91.88 119 ILE A CA 1
ATOM 937 C C . ILE A 1 119 ? -12.239 10.877 10.068 1.00 91.88 119 ILE A C 1
ATOM 939 O O . ILE A 1 119 ? -13.153 10.687 10.878 1.00 91.88 119 ILE A O 1
ATOM 943 N N . ARG A 1 120 ? -11.336 11.841 10.285 1.00 91.31 120 ARG A N 1
ATOM 944 C CA . ARG A 1 120 ? -11.458 12.836 11.361 1.00 91.31 120 ARG A CA 1
ATOM 945 C C . ARG A 1 120 ? -12.498 13.925 11.094 1.00 91.31 120 ARG A C 1
ATOM 947 O O . ARG A 1 120 ? -12.835 14.638 12.032 1.00 91.31 120 ARG A O 1
ATOM 954 N N . GLY A 1 121 ? -13.013 14.038 9.871 1.00 90.50 121 GLY A N 1
ATOM 955 C CA . GLY A 1 121 ? -13.945 15.090 9.458 1.00 90.50 121 GLY A CA 1
ATOM 956 C C . GLY A 1 121 ? -13.267 16.299 8.803 1.00 90.50 121 GLY A C 1
ATOM 957 O O . GLY A 1 121 ? -13.954 17.144 8.235 1.00 90.50 121 GLY A O 1
ATOM 958 N N . PHE A 1 122 ? -11.931 16.361 8.780 1.00 92.75 122 PHE A N 1
ATOM 959 C CA . PHE A 1 122 ? -11.165 17.422 8.115 1.00 92.75 122 PHE A CA 1
ATOM 960 C C . PHE A 1 122 ? -11.018 17.138 6.613 1.00 92.75 122 PHE A C 1
ATOM 962 O O . PHE A 1 122 ? -9.913 16.962 6.099 1.00 92.75 122 PHE A O 1
ATOM 969 N N . ARG A 1 123 ? -12.149 17.076 5.897 1.00 90.00 123 ARG A N 1
ATOM 970 C CA . ARG A 1 123 ? -12.222 16.627 4.493 1.00 90.00 123 ARG A CA 1
ATOM 971 C C . ARG A 1 123 ? -11.309 17.415 3.551 1.00 90.00 123 ARG A C 1
ATOM 973 O O . ARG A 1 123 ? -10.643 16.809 2.721 1.00 90.00 123 ARG A O 1
ATOM 980 N N . PHE A 1 124 ? -11.247 18.739 3.705 1.00 92.69 124 PHE A N 1
ATOM 981 C CA . PHE A 1 124 ? -10.418 19.602 2.857 1.00 92.69 124 PHE A CA 1
ATOM 982 C C . PHE A 1 124 ? -8.917 19.340 3.043 1.00 92.69 124 PHE A C 1
ATOM 984 O O . PHE A 1 124 ? -8.209 19.105 2.069 1.00 92.69 124 PHE A O 1
ATOM 991 N N . LEU A 1 125 ? -8.439 19.301 4.293 1.00 93.88 125 LEU A N 1
ATOM 992 C CA . LEU A 1 125 ? -7.037 18.983 4.594 1.00 93.88 125 LEU A CA 1
ATOM 993 C C . LEU A 1 125 ? -6.683 17.553 4.170 1.00 93.88 125 LEU A C 1
ATOM 995 O O . LEU A 1 125 ? -5.592 17.310 3.659 1.00 93.88 125 LEU A O 1
ATOM 999 N N . GLY A 1 126 ? -7.624 16.618 4.334 1.00 93.75 126 GLY A N 1
ATOM 1000 C CA . GLY A 1 126 ? -7.480 15.252 3.844 1.00 93.75 126 GLY A CA 1
ATOM 1001 C C . GLY A 1 126 ? -7.279 15.195 2.327 1.00 93.75 126 GLY A C 1
ATOM 1002 O O . GLY A 1 126 ? -6.349 14.543 1.854 1.00 93.75 126 GLY A O 1
ATOM 1003 N N . ALA A 1 127 ? -8.097 15.935 1.572 1.00 93.19 127 ALA A N 1
ATOM 1004 C CA . ALA A 1 127 ? -7.979 16.043 0.120 1.00 93.19 127 ALA A CA 1
ATOM 1005 C C . ALA A 1 127 ? -6.664 16.710 -0.307 1.00 93.19 127 ALA A C 1
ATOM 1007 O O . ALA A 1 127 ? -5.996 16.202 -1.202 1.00 93.19 127 ALA A O 1
ATOM 1008 N N . LEU A 1 128 ? -6.250 17.791 0.363 1.00 96.44 128 LEU A N 1
ATOM 1009 C CA . LEU A 1 128 ? -4.983 18.472 0.082 1.00 96.44 128 LEU A CA 1
ATOM 1010 C C . LEU A 1 128 ? -3.781 17.537 0.281 1.00 96.44 128 LEU A C 1
ATOM 1012 O O . LEU A 1 128 ? -2.907 17.470 -0.579 1.00 96.44 128 LEU A O 1
ATOM 1016 N N . SER A 1 129 ? -3.766 16.771 1.376 1.00 96.62 129 SER A N 1
ATOM 1017 C CA . SER A 1 129 ? -2.723 15.773 1.645 1.00 96.62 129 SER A CA 1
ATOM 1018 C C . SER A 1 129 ? -2.716 14.665 0.590 1.00 96.62 129 SER A C 1
ATOM 1020 O O . SER A 1 129 ? -1.657 14.296 0.086 1.00 96.62 129 SER A O 1
ATOM 1022 N N . GLY A 1 130 ? -3.895 14.161 0.210 1.00 94.50 130 GLY A N 1
ATOM 1023 C CA . GLY A 1 130 ? -4.027 13.166 -0.854 1.00 94.50 130 GLY A CA 1
ATOM 1024 C C . GLY A 1 130 ? -3.517 13.675 -2.206 1.00 94.50 130 GLY A C 1
ATOM 1025 O O . GLY A 1 130 ? -2.776 12.966 -2.883 1.00 94.50 130 GLY A O 1
ATOM 1026 N N . LEU A 1 131 ? -3.845 14.918 -2.572 1.00 95.31 131 LEU A N 1
ATOM 1027 C CA . LEU A 1 131 ? -3.368 15.561 -3.800 1.00 95.31 131 LEU A CA 1
ATOM 1028 C C . LEU A 1 131 ? -1.852 15.771 -3.785 1.00 95.31 131 LEU A C 1
ATOM 1030 O O . LEU A 1 131 ? -1.192 15.455 -4.770 1.00 95.31 131 LEU A O 1
ATOM 1034 N N . ALA A 1 132 ? -1.287 16.238 -2.669 1.00 96.44 132 ALA A N 1
ATOM 1035 C CA . ALA A 1 132 ? 0.160 16.369 -2.515 1.00 96.44 132 ALA A CA 1
ATOM 1036 C C . ALA A 1 132 ? 0.866 15.011 -2.679 1.00 96.44 132 ALA A C 1
ATOM 1038 O O . ALA A 1 132 ? 1.843 14.909 -3.421 1.00 96.44 132 ALA A O 1
ATOM 1039 N N . GLY A 1 133 ? 0.326 13.951 -2.066 1.00 96.00 133 GLY A N 1
ATOM 1040 C CA . GLY A 1 133 ? 0.800 12.580 -2.270 1.00 96.00 133 GLY A CA 1
ATOM 1041 C C . GLY A 1 133 ? 0.735 12.150 -3.737 1.00 96.00 133 GLY A C 1
ATOM 1042 O O . GLY A 1 133 ? 1.709 11.622 -4.263 1.00 96.00 133 GLY A O 1
ATOM 1043 N N . ALA A 1 134 ? -0.368 12.438 -4.432 1.00 94.06 134 ALA A N 1
ATOM 1044 C CA . ALA A 1 134 ? -0.543 12.078 -5.838 1.00 94.06 134 ALA A CA 1
ATOM 1045 C C . ALA A 1 134 ? 0.456 12.804 -6.750 1.00 94.06 134 ALA A C 1
ATOM 1047 O O . ALA A 1 134 ? 1.047 12.177 -7.625 1.00 94.06 134 ALA A O 1
ATOM 1048 N N . VAL A 1 135 ? 0.699 14.097 -6.515 1.00 94.75 135 VAL A N 1
ATOM 1049 C CA . VAL A 1 135 ? 1.695 14.880 -7.263 1.00 94.75 135 VAL A CA 1
ATOM 1050 C C . VAL A 1 135 ? 3.093 14.294 -7.077 1.00 94.75 135 VAL A C 1
ATOM 1052 O O . VAL A 1 135 ? 3.783 14.044 -8.063 1.00 94.75 135 VAL A O 1
ATOM 1055 N N . ILE A 1 136 ? 3.502 14.006 -5.836 1.00 93.62 136 ILE A N 1
ATOM 1056 C CA . ILE A 1 136 ? 4.821 13.412 -5.562 1.00 93.62 136 ILE A CA 1
ATOM 1057 C C . ILE A 1 136 ? 4.927 12.013 -6.181 1.00 93.62 136 ILE A C 1
ATOM 1059 O O . ILE A 1 136 ? 5.968 11.681 -6.747 1.00 93.62 136 ILE A O 1
ATOM 1063 N N . ALA A 1 137 ? 3.862 11.207 -6.118 1.00 92.06 137 ALA A N 1
ATOM 1064 C CA . ALA A 1 137 ? 3.823 9.890 -6.743 1.00 92.06 137 ALA A CA 1
ATOM 1065 C C . ALA A 1 137 ? 4.020 9.989 -8.263 1.00 92.06 137 ALA A C 1
ATOM 1067 O O . ALA A 1 137 ? 4.888 9.311 -8.803 1.00 92.06 137 ALA A O 1
ATOM 1068 N N . VAL A 1 138 ? 3.290 10.875 -8.949 1.00 90.12 138 VAL A N 1
ATOM 1069 C CA . VAL A 1 138 ? 3.430 11.090 -10.401 1.00 90.12 138 VAL A CA 1
ATOM 1070 C C . VAL A 1 138 ? 4.833 11.580 -10.757 1.00 90.12 138 VAL A C 1
ATOM 1072 O O . VAL A 1 138 ? 5.439 11.049 -11.687 1.00 90.12 138 VAL A O 1
ATOM 1075 N N . CYS A 1 139 ? 5.383 12.540 -10.008 1.00 89.00 139 CYS A N 1
ATOM 1076 C CA . CYS A 1 139 ? 6.752 13.015 -10.217 1.00 89.00 139 CYS A CA 1
ATOM 1077 C C . CYS A 1 139 ? 7.775 11.883 -10.073 1.00 89.00 139 CYS A C 1
ATOM 1079 O O . CYS A 1 139 ? 8.651 11.751 -10.925 1.00 89.00 139 CYS A O 1
ATOM 1081 N N . ARG A 1 140 ? 7.633 11.025 -9.054 1.00 86.12 140 ARG A N 1
ATOM 1082 C CA . ARG A 1 140 ? 8.517 9.868 -8.854 1.00 86.12 140 ARG A CA 1
ATOM 1083 C C . ARG A 1 140 ? 8.370 8.811 -9.943 1.00 86.12 140 ARG A C 1
ATOM 1085 O O . ARG A 1 140 ? 9.377 8.308 -10.422 1.00 86.12 140 ARG A O 1
ATOM 1092 N N . MET A 1 141 ? 7.146 8.487 -10.360 1.00 83.94 141 MET A N 1
ATOM 1093 C CA . MET A 1 141 ? 6.924 7.537 -11.458 1.00 83.94 141 MET A CA 1
ATOM 1094 C C . MET A 1 141 ? 7.527 8.062 -12.768 1.00 83.94 141 MET A C 1
ATOM 1096 O O . MET A 1 141 ? 8.150 7.307 -13.508 1.00 83.94 141 MET A O 1
ATOM 1100 N N . ARG A 1 142 ? 7.414 9.373 -13.026 1.00 82.31 142 ARG A N 1
ATOM 1101 C CA . ARG A 1 142 ? 8.039 10.024 -14.185 1.00 82.31 142 ARG A CA 1
ATOM 1102 C C . ARG A 1 142 ? 9.566 10.011 -14.112 1.00 82.31 142 ARG A C 1
ATOM 1104 O O . ARG A 1 142 ? 10.202 9.794 -15.136 1.00 82.31 142 ARG A O 1
ATOM 1111 N N . GLN A 1 143 ? 10.150 10.246 -12.939 1.00 79.31 143 GLN A N 1
ATOM 1112 C CA . GLN A 1 143 ? 11.599 10.130 -12.744 1.00 79.31 143 GLN A CA 1
ATOM 1113 C C . GLN A 1 143 ? 12.073 8.697 -12.997 1.00 79.31 143 GLN A C 1
ATOM 1115 O O . GLN A 1 143 ? 12.945 8.501 -13.831 1.00 79.31 143 GLN A O 1
ATOM 1120 N N . GLY A 1 144 ? 11.410 7.695 -12.409 1.00 72.38 144 GLY A N 1
ATOM 1121 C CA . GLY A 1 144 ? 11.742 6.289 -12.658 1.00 72.38 144 GLY A CA 1
ATOM 1122 C C . GLY A 1 144 ? 11.638 5.895 -14.136 1.00 72.38 144 GLY A C 1
ATOM 1123 O O . GLY A 1 144 ? 12.453 5.122 -14.628 1.00 72.38 144 GLY A O 1
ATOM 1124 N N . TRP A 1 145 ? 10.682 6.469 -14.872 1.00 72.38 145 TRP A N 1
ATOM 1125 C CA . TRP A 1 145 ? 10.580 6.310 -16.324 1.00 72.38 145 TRP A CA 1
ATOM 1126 C C . TRP A 1 145 ? 11.771 6.921 -17.080 1.00 72.38 145 TRP A C 1
ATOM 1128 O O . TRP A 1 145 ? 12.300 6.291 -17.997 1.00 72.38 145 TRP A O 1
ATOM 1138 N N . LEU A 1 146 ? 12.216 8.121 -16.693 1.00 75.00 146 LEU A N 1
ATOM 1139 C CA . LEU A 1 146 ? 13.390 8.774 -17.284 1.00 75.00 146 LEU A CA 1
ATOM 1140 C C . LEU A 1 146 ? 14.664 7.966 -17.014 1.00 75.00 146 LEU A C 1
ATOM 1142 O O . LEU A 1 146 ? 15.415 7.690 -17.947 1.00 75.00 146 LEU A O 1
ATOM 1146 N N . ASP A 1 147 ? 14.867 7.528 -15.773 1.00 71.25 147 ASP A N 1
ATOM 1147 C CA . ASP A 1 147 ? 16.047 6.761 -15.364 1.00 71.25 147 ASP A CA 1
ATOM 1148 C C . ASP A 1 147 ? 16.113 5.407 -16.087 1.00 71.25 147 ASP A C 1
ATOM 1150 O O . ASP A 1 147 ? 17.166 5.008 -16.594 1.00 71.25 147 ASP A O 1
ATOM 1154 N N . ALA A 1 148 ? 14.970 4.723 -16.217 1.00 69.75 148 ALA A N 1
ATOM 1155 C CA . ALA A 1 148 ? 14.862 3.494 -16.997 1.00 69.75 148 ALA A CA 1
ATOM 1156 C C . ALA A 1 148 ? 15.219 3.727 -18.476 1.00 69.75 148 ALA A C 1
ATOM 1158 O O . ALA A 1 148 ? 15.981 2.953 -19.051 1.00 69.75 148 ALA A O 1
ATOM 1159 N N . SER A 1 149 ? 14.739 4.822 -19.072 1.00 67.62 149 SER A N 1
ATOM 1160 C CA . SER A 1 149 ? 15.014 5.160 -20.477 1.00 67.62 149 SER A CA 1
ATOM 1161 C C . SER A 1 149 ? 16.502 5.452 -20.719 1.00 67.62 149 SER A C 1
ATOM 1163 O O . SER A 1 149 ? 17.091 4.934 -21.668 1.00 67.62 149 SER A O 1
ATOM 1165 N N . VAL A 1 150 ? 17.146 6.196 -19.810 1.00 72.81 150 VAL A N 1
ATOM 1166 C CA . VAL A 1 150 ? 18.591 6.484 -19.862 1.00 72.81 150 VAL A CA 1
ATOM 1167 C C . VAL A 1 150 ? 19.419 5.209 -19.692 1.00 72.81 150 VAL A C 1
ATOM 1169 O O . VAL A 1 150 ? 20.338 4.971 -20.471 1.00 72.81 150 VAL A O 1
ATOM 1172 N N . SER A 1 151 ? 19.086 4.359 -18.713 1.00 65.94 151 SER A N 1
ATOM 1173 C CA . SER A 1 151 ? 19.842 3.124 -18.441 1.00 65.94 151 SER A CA 1
ATOM 1174 C C . SER A 1 151 ? 19.792 2.108 -19.586 1.00 65.94 151 SER A C 1
ATOM 1176 O O . SER A 1 151 ? 20.757 1.380 -19.805 1.00 65.94 151 SER A O 1
ATOM 1178 N N . MET A 1 152 ? 18.691 2.078 -20.341 1.00 65.06 152 MET A N 1
ATOM 1179 C CA . MET A 1 152 ? 18.523 1.187 -21.490 1.00 65.06 152 MET A CA 1
ATOM 1180 C C . MET A 1 152 ? 19.056 1.786 -22.804 1.00 65.06 152 MET A C 1
ATOM 1182 O O . MET A 1 152 ? 19.057 1.090 -23.817 1.00 65.06 152 MET A O 1
ATOM 1186 N N . ASN A 1 153 ? 19.524 3.043 -22.800 1.00 70.62 153 ASN A N 1
ATOM 1187 C CA . ASN A 1 153 ? 19.931 3.797 -23.991 1.00 70.62 153 ASN A CA 1
ATOM 1188 C C . ASN A 1 153 ? 18.858 3.784 -25.099 1.00 70.62 153 ASN A C 1
ATOM 1190 O O . ASN A 1 153 ? 19.160 3.595 -26.279 1.00 70.62 153 ASN A O 1
ATOM 1194 N N . VAL A 1 154 ? 17.588 3.935 -24.707 1.00 65.19 154 VAL A N 1
ATOM 1195 C CA . VAL A 1 154 ? 16.450 3.979 -25.632 1.00 65.19 154 VAL A CA 1
ATOM 1196 C C . VAL A 1 154 ? 15.660 5.260 -25.396 1.00 65.19 154 VAL A C 1
ATOM 1198 O O . VAL A 1 154 ? 15.328 5.586 -24.260 1.00 65.19 154 VAL A O 1
ATOM 1201 N N . ASP A 1 155 ? 15.280 5.941 -26.477 1.00 60.56 155 ASP A N 1
ATOM 1202 C CA . ASP A 1 155 ? 14.442 7.149 -26.422 1.00 60.56 155 ASP A CA 1
ATOM 1203 C C . ASP A 1 155 ? 13.016 6.881 -25.904 1.00 60.56 155 ASP A C 1
ATOM 1205 O O . ASP A 1 155 ? 12.283 7.811 -25.560 1.00 60.56 155 ASP A O 1
ATOM 1209 N N . TYR A 1 156 ? 12.593 5.612 -25.880 1.00 59.19 156 TYR A N 1
ATOM 1210 C CA . TYR A 1 156 ? 11.248 5.214 -25.486 1.00 59.19 156 TYR A CA 1
ATOM 1211 C C . TYR A 1 156 ? 11.205 3.800 -24.870 1.00 59.19 156 TYR A C 1
ATOM 1213 O O . TYR A 1 156 ? 11.892 2.901 -25.366 1.00 59.19 156 TYR A O 1
ATOM 1221 N N . PRO A 1 157 ? 10.382 3.553 -23.827 1.00 65.94 157 PRO A N 1
ATOM 1222 C CA . PRO A 1 157 ? 10.251 2.230 -23.225 1.00 65.94 157 PRO A CA 1
ATOM 1223 C C . PRO A 1 157 ? 9.855 1.151 -24.230 1.00 65.94 157 PRO A C 1
ATOM 1225 O O . PRO A 1 157 ? 8.897 1.293 -24.983 1.00 65.94 157 PRO A O 1
ATOM 1228 N N . GLN A 1 158 ? 10.541 0.016 -24.172 1.00 73.00 158 GLN A N 1
ATOM 1229 C CA . GLN A 1 158 ? 10.248 -1.143 -25.022 1.00 73.00 158 GLN A CA 1
ATOM 1230 C C . GLN A 1 158 ? 9.159 -2.055 -24.425 1.00 73.00 158 GLN A C 1
ATOM 1232 O O . GLN A 1 158 ? 8.731 -3.013 -25.065 1.00 73.00 158 GLN A O 1
ATOM 1237 N N . THR A 1 159 ? 8.713 -1.792 -23.188 1.00 82.44 159 THR A N 1
ATOM 1238 C CA . THR A 1 159 ? 7.718 -2.614 -22.482 1.00 82.44 159 THR A CA 1
ATOM 1239 C C . THR A 1 159 ? 6.766 -1.768 -21.635 1.00 82.44 159 THR A C 1
ATOM 1241 O O . THR A 1 159 ? 7.147 -0.732 -21.094 1.00 82.44 159 THR A O 1
ATOM 1244 N N . LEU A 1 160 ? 5.518 -2.226 -21.488 1.00 82.75 160 LEU A N 1
ATOM 1245 C CA . LEU A 1 160 ? 4.462 -1.554 -20.706 1.00 82.75 160 LEU A CA 1
ATOM 1246 C C . LEU A 1 160 ? 4.522 -1.834 -19.189 1.00 82.75 160 LEU A C 1
ATOM 1248 O O . LEU A 1 160 ? 3.657 -1.380 -18.434 1.00 82.75 160 LEU A O 1
ATOM 1252 N N . THR A 1 161 ? 5.527 -2.572 -18.716 1.00 84.88 161 THR A N 1
ATOM 1253 C CA . THR A 1 161 ? 5.699 -2.946 -17.305 1.00 84.88 161 THR A CA 1
ATOM 1254 C C . THR A 1 161 ? 7.160 -2.860 -16.883 1.00 84.88 161 THR A C 1
ATOM 1256 O O . THR A 1 161 ? 8.041 -3.342 -17.588 1.00 84.88 161 THR A O 1
ATOM 1259 N N . PHE A 1 162 ? 7.408 -2.287 -15.701 1.00 85.25 162 PHE A N 1
ATOM 1260 C CA . PHE A 1 162 ? 8.731 -2.192 -15.076 1.00 85.25 162 PHE A CA 1
ATOM 1261 C C . PHE A 1 162 ? 8.814 -3.082 -13.826 1.00 85.25 162 PHE A C 1
ATOM 1263 O O . PHE A 1 162 ? 9.291 -2.687 -12.762 1.00 85.25 162 PHE A O 1
ATOM 1270 N N . GLY A 1 163 ? 8.307 -4.310 -13.957 1.00 86.94 163 GLY A N 1
ATOM 1271 C CA . GLY A 1 163 ? 8.400 -5.354 -12.936 1.00 86.94 163 GLY A CA 1
ATOM 1272 C C . GLY A 1 163 ? 7.156 -5.515 -12.065 1.00 86.94 163 GLY A C 1
ATOM 1273 O O . GLY A 1 163 ? 7.093 -6.473 -11.299 1.00 86.94 163 GLY A O 1
ATOM 1274 N N . TRP A 1 164 ? 6.149 -4.646 -12.190 1.00 92.88 164 TRP A N 1
ATOM 1275 C CA . TRP A 1 164 ? 4.837 -4.880 -11.581 1.00 92.88 164 TRP A CA 1
ATOM 1276 C C . TRP A 1 164 ? 3.982 -5.796 -12.474 1.00 92.88 164 TRP A C 1
ATOM 1278 O O . TRP A 1 164 ? 3.850 -5.516 -13.669 1.00 92.88 164 TRP A O 1
ATOM 1288 N N . PRO A 1 165 ? 3.358 -6.865 -11.946 1.00 93.81 165 PRO A N 1
ATOM 1289 C CA . PRO A 1 165 ? 2.554 -7.790 -12.745 1.00 93.81 165 PRO A CA 1
ATOM 1290 C C . PRO A 1 165 ? 1.162 -7.213 -13.048 1.00 93.81 165 PRO A C 1
ATOM 1292 O O . PRO A 1 165 ? 0.145 -7.705 -12.572 1.00 93.81 165 PRO A O 1
ATOM 1295 N N . ASN A 1 166 ? 1.110 -6.126 -13.812 1.00 93.00 166 ASN A N 1
ATOM 1296 C CA . ASN A 1 166 ? -0.116 -5.433 -14.205 1.00 93.00 166 ASN A CA 1
ATOM 1297 C C . ASN A 1 166 ? -0.843 -6.136 -15.366 1.00 93.00 166 ASN A C 1
ATOM 1299 O O . ASN A 1 166 ? -0.459 -7.220 -15.815 1.00 93.00 166 ASN A O 1
ATOM 1303 N N . PHE A 1 167 ? -1.925 -5.528 -15.856 1.00 93.50 167 PHE A N 1
ATOM 1304 C CA . PHE A 1 167 ? -2.742 -6.050 -16.955 1.00 93.50 167 PHE A CA 1
ATOM 1305 C C . PHE A 1 167 ? -1.918 -6.425 -18.202 1.00 93.50 167 PHE A C 1
ATOM 1307 O O . PHE A 1 167 ? -2.241 -7.392 -18.892 1.00 93.50 167 PHE A O 1
ATOM 1314 N N . TYR A 1 168 ? -0.815 -5.717 -18.460 1.00 92.00 168 TYR A N 1
ATOM 1315 C CA . TYR A 1 168 ? 0.031 -5.952 -19.629 1.00 92.00 168 TYR A CA 1
ATOM 1316 C C . TYR A 1 168 ? 0.837 -7.245 -19.575 1.00 92.00 168 TYR A C 1
ATOM 1318 O O . TYR A 1 168 ? 1.455 -7.579 -20.568 1.00 92.00 168 TYR A O 1
ATOM 1326 N N . GLU A 1 169 ? 0.841 -7.992 -18.471 1.00 91.19 169 GLU A N 1
ATOM 1327 C CA . GLU A 1 169 ? 1.381 -9.358 -18.481 1.00 91.19 169 GLU A CA 1
ATOM 1328 C C . GLU A 1 169 ? 0.424 -10.352 -19.164 1.00 91.19 169 GLU A C 1
ATOM 13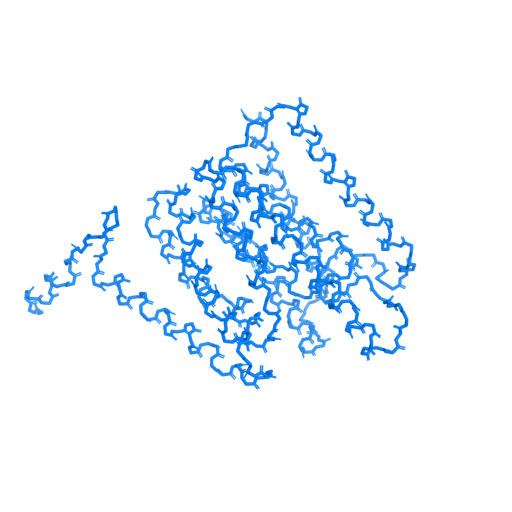30 O O . GLU A 1 169 ? 0.857 -11.397 -19.635 1.00 91.19 169 GLU A O 1
ATOM 1335 N N . ILE A 1 170 ? -0.875 -10.039 -19.248 1.00 91.44 170 ILE A N 1
ATOM 1336 C CA . ILE A 1 170 ? -1.880 -10.897 -19.903 1.00 91.44 170 ILE A CA 1
ATOM 1337 C C . ILE A 1 170 ? -1.873 -10.68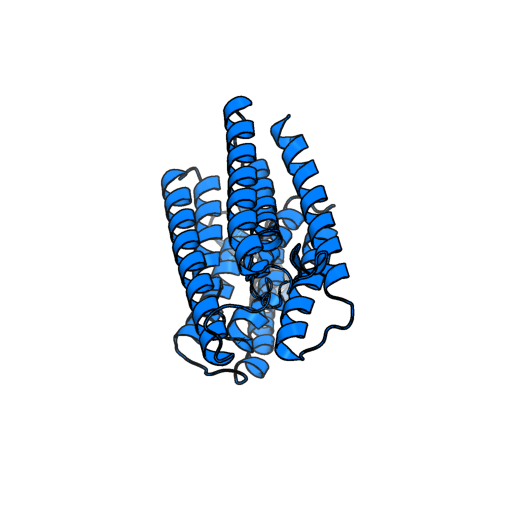6 -21.423 1.00 91.44 170 ILE A C 1
ATOM 1339 O O . ILE A 1 170 ? -2.112 -11.619 -22.188 1.00 91.44 170 ILE A O 1
ATOM 1343 N N . ILE A 1 171 ? -1.598 -9.458 -21.863 1.00 87.69 171 ILE A N 1
ATOM 1344 C CA . ILE A 1 171 ? -1.457 -9.099 -23.279 1.00 87.69 171 ILE A CA 1
ATOM 1345 C C . ILE A 1 171 ? 0.028 -8.993 -23.665 1.00 87.69 171 ILE A C 1
ATOM 1347 O O . ILE A 1 171 ? 0.886 -8.949 -22.793 1.00 87.69 171 ILE A O 1
ATOM 1351 N N . PRO A 1 172 ? 0.400 -8.961 -24.955 1.00 77.94 172 PRO A N 1
ATOM 1352 C CA . PRO A 1 172 ? 1.808 -8.828 -25.331 1.00 77.94 172 PRO A CA 1
ATOM 1353 C C . PRO A 1 172 ? 2.411 -7.478 -24.883 1.00 77.94 172 PRO A C 1
ATOM 1355 O O . PRO A 1 172 ? 2.213 -6.456 -25.537 1.00 77.94 172 PRO A O 1
ATOM 1358 N N . LYS A 1 173 ? 3.189 -7.473 -23.789 1.00 79.38 173 LYS A N 1
ATOM 1359 C CA . LYS A 1 173 ? 3.782 -6.262 -23.171 1.00 79.38 173 LYS A CA 1
ATOM 1360 C C . LYS A 1 173 ? 4.746 -5.447 -24.036 1.00 79.38 173 LYS A C 1
ATOM 1362 O O . LYS A 1 173 ? 5.021 -4.301 -23.687 1.00 79.38 173 LYS A O 1
ATOM 1367 N N . GLY A 1 174 ? 5.272 -6.031 -25.114 1.00 77.56 174 GLY A N 1
ATOM 1368 C CA . GLY A 1 174 ? 6.173 -5.371 -26.068 1.00 77.56 174 GLY A CA 1
ATOM 1369 C C . GLY A 1 174 ? 5.509 -4.961 -27.387 1.00 77.56 174 GLY A C 1
ATOM 1370 O O . GLY A 1 174 ? 6.169 -4.397 -28.254 1.00 77.56 174 GLY A O 1
ATOM 1371 N N . ALA A 1 175 ? 4.217 -5.248 -27.578 1.00 75.31 175 ALA A N 1
ATOM 1372 C CA . ALA A 1 175 ? 3.517 -4.903 -28.812 1.00 75.31 175 ALA A CA 1
ATOM 1373 C C . ALA A 1 175 ? 2.871 -3.516 -28.706 1.00 75.31 175 ALA A C 1
ATOM 1375 O O . ALA A 1 175 ? 2.202 -3.217 -27.721 1.00 75.31 175 ALA A O 1
ATOM 1376 N N . PHE A 1 176 ? 3.038 -2.689 -29.745 1.00 79.94 176 PHE A N 1
ATOM 1377 C CA . PHE A 1 176 ? 2.376 -1.383 -29.890 1.00 79.94 176 PHE A CA 1
ATOM 1378 C C . PHE A 1 176 ? 2.483 -0.469 -28.655 1.00 79.94 176 PHE A C 1
ATOM 1380 O O . PHE A 1 176 ? 1.532 0.237 -28.321 1.00 79.94 176 PHE A O 1
ATOM 1387 N N . VAL A 1 177 ? 3.644 -0.457 -27.991 1.00 82.44 177 VAL A N 1
ATOM 1388 C CA . VAL A 1 177 ? 3.855 0.232 -26.704 1.00 82.44 177 VAL A CA 1
ATOM 1389 C C . VAL A 1 177 ? 3.420 1.706 -26.758 1.00 82.44 177 VAL A C 1
ATOM 1391 O O . VAL A 1 177 ? 2.621 2.120 -25.926 1.00 82.44 177 VAL A O 1
ATOM 1394 N N . ASN A 1 178 ? 3.824 2.451 -27.797 1.00 80.88 178 ASN A N 1
ATOM 1395 C CA . ASN A 1 178 ? 3.496 3.879 -28.002 1.00 80.88 178 ASN A CA 1
ATOM 1396 C C . ASN A 1 178 ? 2.010 4.186 -28.261 1.00 80.88 178 ASN A C 1
ATOM 1398 O O . ASN A 1 178 ? 1.613 5.356 -28.321 1.00 80.88 178 ASN A O 1
ATOM 1402 N N . LEU A 1 179 ? 1.223 3.163 -28.597 1.00 83.31 179 LEU A N 1
ATOM 1403 C CA . LEU A 1 179 ? -0.215 3.290 -28.804 1.00 83.31 179 LEU A CA 1
ATOM 1404 C C . LEU A 1 179 ? -0.945 2.868 -27.532 1.00 83.31 179 LEU A C 1
ATOM 1406 O O . LEU A 1 179 ? -1.848 3.565 -27.070 1.00 83.31 179 LEU A O 1
ATOM 1410 N N . PHE A 1 180 ? -0.550 1.728 -26.966 1.00 85.06 180 PHE A N 1
ATOM 1411 C CA . PHE A 1 180 ? -1.162 1.181 -25.767 1.00 85.06 180 PHE A CA 1
ATOM 1412 C C . PHE A 1 180 ? -0.935 2.072 -24.547 1.00 85.06 180 PHE A C 1
ATOM 1414 O O . PHE A 1 180 ? -1.878 2.257 -23.786 1.00 85.06 180 PHE A O 1
ATOM 1421 N N . ASP A 1 181 ? 0.218 2.717 -24.380 1.00 83.94 181 ASP A N 1
ATOM 1422 C CA . ASP A 1 181 ? 0.435 3.635 -23.257 1.00 83.94 181 ASP A CA 1
ATOM 1423 C C . ASP A 1 181 ? -0.635 4.746 -23.190 1.00 83.94 181 ASP A C 1
ATOM 1425 O O . ASP A 1 181 ? -1.291 4.930 -22.163 1.00 83.94 181 ASP A O 1
ATOM 1429 N N . LYS A 1 182 ? -0.893 5.432 -24.308 1.00 87.56 182 LYS A N 1
ATOM 1430 C CA . LYS A 1 182 ? -1.863 6.528 -24.417 1.00 87.56 182 LYS A CA 1
ATOM 1431 C C . LYS A 1 182 ? -3.287 6.018 -24.273 1.00 87.56 182 LYS A C 1
ATOM 1433 O O . LYS A 1 182 ? -4.079 6.605 -23.536 1.00 87.56 182 LYS A O 1
ATOM 1438 N N . VAL A 1 183 ? -3.613 4.925 -24.967 1.00 89.94 183 VAL A N 1
ATOM 1439 C CA . VAL A 1 183 ? -4.957 4.335 -24.941 1.00 89.94 183 VAL A CA 1
ATOM 1440 C C . VAL A 1 183 ? -5.316 3.891 -23.528 1.00 89.94 183 VAL A C 1
ATOM 1442 O O . VAL A 1 183 ? -6.409 4.201 -23.058 1.00 89.94 183 VAL A O 1
ATOM 1445 N N . PHE A 1 184 ? -4.407 3.226 -22.817 1.00 89.69 184 PHE A N 1
ATOM 1446 C CA . PHE A 1 184 ? -4.702 2.724 -21.481 1.00 89.69 184 PHE A CA 1
ATOM 1447 C C . PHE A 1 184 ? -4.702 3.811 -20.402 1.00 89.69 184 PHE A C 1
ATOM 1449 O O . PHE A 1 184 ? -5.460 3.694 -19.440 1.00 89.69 184 PHE A O 1
ATOM 1456 N N . ILE A 1 185 ? -3.951 4.906 -20.571 1.00 90.44 185 ILE A N 1
ATOM 1457 C CA . ILE A 1 185 ? -4.110 6.096 -19.717 1.00 90.44 185 ILE A CA 1
ATOM 1458 C C . ILE A 1 185 ? -5.517 6.684 -19.884 1.00 90.44 185 ILE A C 1
ATOM 1460 O O . ILE A 1 185 ? -6.193 6.946 -18.889 1.00 90.44 185 ILE A O 1
ATOM 1464 N N . LEU A 1 186 ? -5.991 6.853 -21.124 1.00 93.12 186 LEU A N 1
ATOM 1465 C CA . LEU A 1 186 ? -7.347 7.344 -21.394 1.00 93.12 186 LEU A CA 1
ATOM 1466 C C . LEU A 1 186 ? -8.418 6.379 -20.877 1.00 93.12 186 LEU A C 1
ATOM 1468 O O . LEU A 1 186 ? -9.408 6.816 -20.294 1.00 93.12 186 LEU A O 1
ATOM 1472 N N . PHE A 1 187 ? -8.206 5.074 -21.040 1.00 93.50 187 PHE A N 1
ATOM 1473 C CA . PHE A 1 187 ? -9.084 4.038 -20.503 1.00 93.50 187 PHE A CA 1
ATOM 1474 C C . PHE A 1 187 ? -9.163 4.096 -18.973 1.00 93.50 187 PHE A C 1
ATOM 1476 O O . PHE A 1 187 ? -10.261 4.101 -18.419 1.00 93.50 187 PHE A O 1
ATOM 1483 N N . LEU A 1 188 ? -8.022 4.208 -18.284 1.00 94.62 188 LEU A N 1
ATOM 1484 C CA . LEU A 1 188 ? -7.974 4.348 -16.829 1.00 94.62 188 LEU A CA 1
ATOM 1485 C C . LEU A 1 188 ? -8.696 5.621 -16.371 1.00 94.62 188 LEU A C 1
ATOM 1487 O O . LEU A 1 188 ? -9.501 5.562 -15.443 1.00 94.62 188 LEU A O 1
ATOM 1491 N N . LEU A 1 189 ? -8.474 6.756 -17.040 1.00 94.62 189 LEU A N 1
ATOM 1492 C CA . LEU A 1 189 ? -9.221 7.987 -16.769 1.00 94.62 189 LEU A CA 1
ATOM 1493 C C . LEU A 1 189 ? -10.727 7.782 -16.974 1.00 94.62 189 LEU A C 1
ATOM 1495 O O . LEU A 1 189 ? -11.517 8.185 -16.124 1.00 94.62 189 LEU A O 1
ATOM 1499 N N . GLY A 1 190 ? -11.126 7.100 -18.048 1.00 95.69 190 GLY A N 1
ATOM 1500 C CA . GLY A 1 190 ? -12.515 6.734 -18.317 1.00 95.69 190 GLY A CA 1
ATOM 1501 C C . GLY A 1 190 ? -13.134 5.892 -17.199 1.00 95.69 190 GLY A C 1
ATOM 1502 O O . GLY A 1 190 ? -14.239 6.199 -16.747 1.00 95.69 190 GLY A O 1
ATOM 1503 N N . LEU A 1 191 ? -12.418 4.885 -16.688 1.00 94.94 191 LEU A N 1
ATOM 1504 C CA . LEU A 1 191 ? -12.856 4.079 -15.544 1.00 94.94 191 LEU A CA 1
ATOM 1505 C C . LEU A 1 191 ? -13.025 4.928 -14.278 1.00 94.94 191 LEU A C 1
ATOM 1507 O O . LEU A 1 191 ? -14.052 4.827 -13.605 1.00 94.94 191 LEU A O 1
ATOM 1511 N N . LEU A 1 192 ? -12.054 5.791 -13.971 1.00 95.44 192 LEU A N 1
ATOM 1512 C CA . LEU A 1 192 ? -12.098 6.667 -12.797 1.00 95.44 192 LEU A CA 1
ATOM 1513 C C . LEU A 1 192 ? -13.245 7.682 -12.882 1.00 95.44 192 LEU A C 1
ATOM 1515 O O . LEU A 1 192 ? -13.972 7.868 -11.905 1.00 95.44 192 LEU A O 1
ATOM 1519 N N . PHE A 1 193 ? -13.461 8.299 -14.047 1.00 95.38 193 PHE A N 1
ATOM 1520 C CA . PHE A 1 193 ? -14.583 9.213 -14.263 1.00 95.38 193 PHE A CA 1
ATOM 1521 C C . PHE A 1 193 ? -15.927 8.498 -14.211 1.00 95.38 193 PHE A C 1
ATOM 1523 O O . PHE A 1 193 ? -16.872 9.039 -13.644 1.00 95.38 193 PHE A O 1
ATOM 1530 N N . THR A 1 194 ? -16.017 7.276 -14.737 1.00 93.62 194 THR A N 1
ATOM 1531 C CA . THR A 1 194 ? -17.240 6.466 -14.652 1.00 93.62 194 THR A CA 1
ATOM 1532 C C . THR A 1 194 ? -17.561 6.125 -13.200 1.00 93.62 194 THR A C 1
ATOM 1534 O O . THR A 1 194 ? -18.701 6.290 -12.767 1.00 93.62 194 THR A O 1
ATOM 1537 N N . LEU A 1 195 ? -16.557 5.723 -12.415 1.00 93.31 195 LEU A N 1
ATOM 1538 C CA . LEU A 1 195 ? -16.711 5.477 -10.983 1.00 93.31 195 LEU A CA 1
ATOM 1539 C C . LEU A 1 195 ? -17.194 6.743 -10.259 1.00 93.31 195 LEU A C 1
ATOM 1541 O O . LEU A 1 195 ? -18.197 6.698 -9.549 1.00 93.31 195 LEU A O 1
ATOM 1545 N N . ALA A 1 196 ? -16.541 7.885 -10.489 1.00 92.19 196 ALA A N 1
ATOM 1546 C CA . ALA A 1 196 ? -16.936 9.162 -9.896 1.00 92.19 196 ALA A CA 1
ATOM 1547 C C . ALA A 1 196 ? -18.363 9.574 -10.298 1.00 92.19 196 ALA A C 1
ATOM 1549 O O . ALA A 1 196 ? -19.162 9.965 -9.446 1.00 92.19 196 ALA A O 1
ATOM 1550 N N . TYR A 1 197 ? -18.715 9.429 -11.578 1.00 93.19 197 TYR A N 1
ATOM 1551 C CA . TYR A 1 197 ? -20.053 9.704 -12.095 1.00 93.19 197 TYR A CA 1
ATOM 1552 C C . TYR A 1 197 ? -21.113 8.834 -11.415 1.00 93.19 197 TYR A C 1
ATOM 1554 O O . TYR A 1 197 ? -22.144 9.353 -10.988 1.00 93.19 197 TYR A O 1
ATOM 1562 N N . CYS A 1 198 ? -20.857 7.534 -11.246 1.00 91.50 198 CYS A N 1
ATOM 1563 C CA . CYS A 1 198 ? -21.760 6.627 -10.538 1.00 91.50 198 CYS A CA 1
ATOM 1564 C C . CYS A 1 198 ? -22.001 7.072 -9.089 1.00 91.50 198 CYS A C 1
ATOM 1566 O O . CYS A 1 198 ? -23.149 7.081 -8.643 1.00 91.50 198 CYS A O 1
ATOM 1568 N N . PHE A 1 199 ? -20.952 7.496 -8.378 1.00 91.12 199 PHE A N 1
ATOM 1569 C CA . PHE A 1 199 ? -21.056 7.980 -6.997 1.00 91.12 199 PHE A CA 1
ATOM 1570 C C . PHE A 1 199 ? -21.882 9.269 -6.905 1.00 91.12 199 PHE A C 1
ATOM 1572 O O . PHE A 1 199 ? -22.756 9.382 -6.043 1.00 91.12 199 PHE A O 1
ATOM 1579 N N . VAL A 1 200 ? -21.654 10.217 -7.820 1.00 91.12 200 VAL A N 1
ATOM 1580 C CA . VAL A 1 200 ? -22.412 11.478 -7.886 1.00 91.12 200 VAL A CA 1
ATOM 1581 C C . VAL A 1 200 ? -23.874 11.218 -8.244 1.00 91.12 200 VAL A C 1
ATOM 1583 O O . VAL A 1 200 ? -24.772 11.725 -7.573 1.00 91.12 200 VAL A O 1
ATOM 1586 N N . LYS A 1 201 ? -24.132 10.389 -9.261 1.00 91.94 201 LYS A N 1
ATOM 1587 C CA . LYS A 1 201 ? -25.484 10.059 -9.730 1.00 91.94 201 LYS A CA 1
ATOM 1588 C C . LYS A 1 201 ? -26.313 9.369 -8.649 1.00 91.94 201 LYS A C 1
ATOM 1590 O O . LYS A 1 201 ? -27.474 9.723 -8.464 1.00 91.94 201 LYS A O 1
ATOM 1595 N N . LYS A 1 202 ? -25.724 8.409 -7.931 1.00 88.88 202 LYS A N 1
ATOM 1596 C CA . LYS A 1 202 ? -26.381 7.690 -6.828 1.00 88.88 202 LYS A CA 1
ATOM 1597 C C . LYS A 1 202 ? -26.415 8.487 -5.514 1.00 88.88 202 LYS A C 1
ATOM 1599 O O . LYS A 1 202 ? -27.042 8.035 -4.566 1.00 88.88 202 LYS A O 1
ATOM 1604 N N . LYS A 1 203 ? -25.782 9.670 -5.449 1.00 86.94 203 LYS A N 1
ATOM 1605 C CA . LYS A 1 203 ? -25.650 10.495 -4.231 1.00 86.94 203 LYS A CA 1
ATOM 1606 C C . LYS A 1 203 ? -25.107 9.695 -3.036 1.00 86.94 203 LYS A C 1
ATOM 1608 O O . LYS A 1 203 ? -25.561 9.870 -1.906 1.00 86.94 203 LYS A O 1
ATOM 1613 N N . VAL A 1 204 ? -24.138 8.819 -3.301 1.00 88.12 204 VAL A N 1
ATOM 1614 C CA . VAL A 1 204 ? -23.579 7.904 -2.298 1.00 88.12 204 VAL A CA 1
ATOM 1615 C C . VAL A 1 204 ? -22.919 8.706 -1.180 1.00 88.12 204 VAL A C 1
ATOM 1617 O O . VAL A 1 204 ? -22.052 9.549 -1.430 1.00 88.12 204 VAL A O 1
ATOM 1620 N N . GLN A 1 205 ? -23.308 8.442 0.067 1.00 85.81 205 GLN A N 1
ATOM 1621 C CA . GLN A 1 205 ? -22.643 9.039 1.218 1.00 85.81 205 GLN A CA 1
ATOM 1622 C C . GLN A 1 205 ? -21.346 8.286 1.509 1.00 85.81 205 GLN A C 1
ATOM 1624 O O . GLN A 1 205 ? -21.349 7.088 1.776 1.00 85.81 205 GLN A O 1
ATOM 1629 N N . ILE A 1 206 ? -20.217 8.995 1.482 1.00 87.12 206 ILE A N 1
ATOM 1630 C CA . ILE A 1 206 ? -18.917 8.380 1.753 1.00 87.12 206 ILE A CA 1
ATOM 1631 C C . ILE A 1 206 ? -18.743 8.198 3.266 1.00 87.12 206 ILE A C 1
ATOM 1633 O O . ILE A 1 206 ? -18.320 9.110 3.984 1.00 87.12 206 ILE A O 1
ATOM 1637 N N . THR A 1 207 ? -19.085 7.004 3.747 1.00 90.50 207 THR A N 1
ATOM 1638 C CA . THR A 1 207 ? -18.792 6.540 5.108 1.00 90.50 207 THR A CA 1
ATOM 1639 C C . THR A 1 207 ? -17.302 6.189 5.250 1.00 90.50 207 THR A C 1
ATOM 1641 O O . THR A 1 207 ? -16.625 5.952 4.247 1.00 90.50 207 THR A O 1
ATOM 1644 N N . PRO A 1 208 ? -16.741 6.127 6.475 1.00 87.94 208 PRO A N 1
ATOM 1645 C CA . PRO A 1 208 ? -15.359 5.677 6.689 1.00 87.94 208 PRO A CA 1
ATOM 1646 C C . PRO A 1 208 ? -15.071 4.274 6.135 1.00 87.94 208 PRO A C 1
ATOM 1648 O O . PRO A 1 208 ? -13.971 4.016 5.647 1.00 87.94 208 PRO A O 1
ATOM 1651 N N . ASP A 1 209 ? -16.065 3.385 6.182 1.00 91.75 209 ASP A N 1
ATOM 1652 C CA . ASP A 1 209 ? -15.959 2.018 5.672 1.00 91.75 209 ASP A CA 1
ATOM 1653 C C . ASP A 1 209 ? -15.939 1.991 4.140 1.00 91.75 209 ASP A C 1
ATOM 1655 O O . ASP A 1 209 ? -15.057 1.360 3.547 1.00 91.75 209 ASP A O 1
ATOM 1659 N N . LEU A 1 210 ? -16.833 2.749 3.494 1.00 93.12 210 LEU A N 1
ATOM 1660 C CA . LEU A 1 210 ? -16.806 2.934 2.044 1.00 93.12 210 LEU A CA 1
ATOM 1661 C C . LEU A 1 210 ? -15.499 3.596 1.597 1.00 93.12 210 LEU A C 1
ATOM 1663 O O . LEU A 1 210 ? -14.907 3.182 0.604 1.00 93.12 210 LEU A O 1
ATOM 1667 N N . ALA A 1 211 ? -15.008 4.583 2.350 1.00 93.06 211 ALA A N 1
ATOM 1668 C CA . ALA A 1 211 ? -13.748 5.255 2.063 1.00 93.06 211 ALA A CA 1
ATOM 1669 C C . ALA A 1 211 ? -12.563 4.279 2.097 1.00 93.06 211 ALA A C 1
ATOM 1671 O O . ALA A 1 211 ? -11.712 4.348 1.216 1.00 93.06 211 ALA A O 1
ATOM 1672 N N . LEU A 1 212 ? -12.505 3.355 3.068 1.00 95.06 212 LEU A N 1
ATOM 1673 C CA . LEU A 1 212 ? -11.441 2.346 3.140 1.00 95.06 212 LEU A CA 1
ATOM 1674 C C . LEU A 1 212 ? -11.494 1.374 1.953 1.00 95.06 212 LEU A C 1
ATOM 1676 O O . LEU A 1 212 ? -10.459 1.072 1.360 1.00 95.06 212 LEU A O 1
ATOM 1680 N N . ARG A 1 213 ? -12.699 0.909 1.590 1.00 95.75 213 ARG A N 1
ATOM 1681 C CA . ARG A 1 213 ? -12.924 0.038 0.421 1.00 95.75 213 ARG A CA 1
ATOM 1682 C C . ARG A 1 213 ? -12.511 0.731 -0.869 1.00 95.75 213 ARG A C 1
ATOM 1684 O O . ARG A 1 213 ? -11.776 0.152 -1.661 1.00 95.75 213 ARG A O 1
ATOM 1691 N N . LEU A 1 214 ? -12.934 1.980 -1.046 1.00 95.75 214 LEU A N 1
ATOM 1692 C CA . LEU A 1 214 ? -12.597 2.794 -2.208 1.00 95.75 214 LEU A CA 1
ATOM 1693 C C . LEU A 1 214 ? -11.091 3.057 -2.277 1.00 95.75 214 LEU A C 1
ATOM 1695 O O . LEU A 1 214 ? -10.500 2.942 -3.344 1.00 95.75 214 LEU A O 1
ATOM 1699 N N . PHE A 1 215 ? -10.462 3.365 -1.143 1.00 96.38 215 PHE A N 1
ATOM 1700 C CA . PHE A 1 215 ? -9.026 3.603 -1.0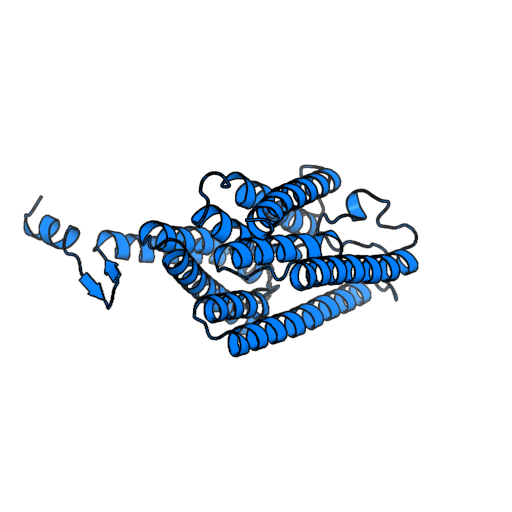63 1.00 96.38 215 PHE A CA 1
ATOM 1701 C C . PHE A 1 215 ? -8.221 2.373 -1.496 1.00 96.38 215 PHE A C 1
ATOM 1703 O O . PHE A 1 215 ? -7.357 2.490 -2.361 1.00 96.38 215 PHE A O 1
ATOM 1710 N N . LEU A 1 216 ? -8.543 1.187 -0.964 1.00 97.69 216 LEU A N 1
ATOM 1711 C CA . LEU A 1 216 ? -7.911 -0.064 -1.392 1.00 97.69 216 LEU A CA 1
ATOM 1712 C C . LEU A 1 216 ? -8.199 -0.370 -2.868 1.00 97.69 216 LEU A C 1
ATOM 1714 O O . LEU A 1 216 ? -7.283 -0.723 -3.606 1.00 97.69 216 LEU A O 1
ATOM 1718 N N . PHE A 1 217 ? -9.450 -0.212 -3.306 1.00 97.81 217 PHE A N 1
ATOM 1719 C CA . PHE A 1 217 ? -9.842 -0.456 -4.692 1.00 97.81 217 PHE A CA 1
ATOM 1720 C C . PHE A 1 217 ? -9.016 0.394 -5.660 1.00 97.81 217 PHE A C 1
ATOM 1722 O O . PHE A 1 217 ? -8.443 -0.140 -6.603 1.00 97.81 217 PHE A O 1
ATOM 1729 N N . LEU A 1 218 ? -8.884 1.696 -5.394 1.00 97.12 218 LEU A N 1
ATOM 1730 C CA . LEU A 1 218 ? -8.078 2.606 -6.209 1.00 97.12 218 LEU A CA 1
ATOM 1731 C C . LEU A 1 218 ? -6.581 2.283 -6.136 1.00 97.12 218 LEU A C 1
ATOM 1733 O O . LEU A 1 218 ? -5.905 2.330 -7.163 1.00 97.12 218 LEU A O 1
ATOM 1737 N N . ALA A 1 219 ? -6.074 1.914 -4.956 1.00 96.94 219 ALA A N 1
ATOM 1738 C CA . ALA A 1 219 ? -4.675 1.534 -4.767 1.00 96.94 219 ALA A CA 1
ATOM 1739 C C . ALA A 1 219 ? -4.282 0.276 -5.561 1.00 96.94 219 ALA A C 1
ATOM 1741 O O . ALA A 1 219 ? -3.116 0.142 -5.914 1.00 96.94 219 ALA A O 1
ATOM 1742 N N . VAL A 1 220 ? -5.231 -0.618 -5.865 1.00 97.56 220 VAL A N 1
ATOM 1743 C CA . VAL A 1 220 ? -5.013 -1.785 -6.741 1.00 97.56 220 VAL A CA 1
ATOM 1744 C C . VAL A 1 220 ? -5.318 -1.448 -8.205 1.00 97.56 220 VAL A C 1
ATOM 1746 O O . VAL A 1 220 ? -4.524 -1.773 -9.084 1.00 97.56 220 VAL A O 1
ATOM 1749 N N . LEU A 1 221 ? -6.436 -0.765 -8.481 1.00 97.44 221 LEU A N 1
ATOM 1750 C CA . LEU A 1 221 ? -6.907 -0.436 -9.833 1.00 97.44 221 LEU A CA 1
ATOM 1751 C C . LEU A 1 221 ? -5.876 0.369 -10.626 1.00 97.44 221 LEU A C 1
ATOM 1753 O O . LEU A 1 221 ? -5.612 0.060 -11.788 1.00 97.44 221 LEU A O 1
ATOM 1757 N N . ILE A 1 222 ? -5.316 1.412 -10.003 1.00 95.62 222 ILE A N 1
ATOM 1758 C CA . ILE A 1 222 ? -4.419 2.347 -10.685 1.00 95.62 222 ILE A CA 1
ATOM 1759 C C . ILE A 1 222 ? -3.139 1.622 -11.128 1.00 95.62 222 ILE A C 1
ATOM 1761 O O . ILE A 1 222 ? -2.895 1.599 -12.333 1.00 95.62 222 ILE A O 1
ATOM 1765 N N . PRO A 1 223 ? -2.363 0.951 -10.249 1.00 94.75 223 PRO A N 1
ATOM 1766 C CA . PRO A 1 223 ? -1.198 0.176 -10.680 1.00 94.75 223 PRO A CA 1
ATOM 1767 C C . PRO A 1 223 ? -1.519 -0.990 -11.619 1.00 94.75 223 PRO A C 1
ATOM 1769 O O . PRO A 1 223 ? -0.648 -1.434 -12.363 1.00 94.75 223 PRO A O 1
ATOM 1772 N N . TYR A 1 224 ? -2.744 -1.521 -11.580 1.00 95.81 224 TYR A N 1
ATOM 1773 C CA . TYR A 1 224 ? -3.130 -2.639 -12.434 1.00 95.81 224 TYR A CA 1
ATOM 1774 C C . TYR A 1 224 ? -3.331 -2.238 -13.902 1.00 95.81 224 TYR A C 1
ATOM 1776 O O . TYR A 1 224 ? -2.971 -3.007 -14.789 1.00 95.81 224 TYR A O 1
ATOM 1784 N N . PHE A 1 225 ? -3.871 -1.046 -14.174 1.00 94.62 225 PHE A N 1
ATOM 1785 C CA . PHE A 1 225 ? -4.111 -0.579 -15.547 1.00 94.62 225 PHE A CA 1
ATOM 1786 C C . PHE A 1 225 ? -3.121 0.478 -16.032 1.00 94.62 225 PHE A C 1
ATOM 1788 O O . PHE A 1 225 ? -2.966 0.655 -17.238 1.00 94.62 225 PHE A O 1
ATOM 1795 N N . ALA A 1 226 ? -2.438 1.189 -15.139 1.00 91.75 226 ALA A N 1
ATOM 1796 C CA . ALA A 1 226 ? -1.474 2.193 -15.556 1.00 91.75 226 ALA A CA 1
ATOM 1797 C C . ALA A 1 226 ? -0.223 1.543 -16.189 1.00 91.75 226 ALA A C 1
ATOM 1799 O O . ALA A 1 226 ? 0.293 0.549 -15.660 1.00 91.75 226 ALA A O 1
ATOM 1800 N N . PRO A 1 227 ? 0.274 2.083 -17.317 1.00 89.38 227 PRO A N 1
ATOM 1801 C CA . PRO A 1 227 ? 1.501 1.606 -17.945 1.00 89.38 227 PRO A CA 1
ATOM 1802 C C . PRO A 1 227 ? 2.733 1.972 -17.111 1.00 89.38 227 PRO A C 1
ATOM 1804 O O . PRO A 1 227 ? 2.686 2.862 -16.260 1.00 89.38 227 PRO A O 1
ATOM 1807 N N . TYR A 1 228 ? 3.844 1.287 -17.383 1.00 86.44 228 TYR A N 1
ATOM 1808 C CA . TYR A 1 228 ? 5.171 1.574 -16.819 1.00 86.44 228 TYR A CA 1
ATOM 1809 C C . TYR A 1 228 ? 5.246 1.459 -15.293 1.00 86.44 228 TYR A C 1
ATOM 1811 O O . TYR A 1 228 ? 6.053 2.122 -14.644 1.00 86.44 228 TYR A O 1
ATOM 1819 N N . MET A 1 229 ? 4.395 0.616 -14.702 1.00 90.12 229 MET A N 1
ATOM 1820 C CA . MET A 1 229 ? 4.352 0.463 -13.252 1.00 90.12 229 MET A CA 1
ATOM 1821 C C . MET A 1 229 ? 5.596 -0.279 -12.742 1.00 90.12 229 MET A C 1
ATOM 1823 O O . MET A 1 229 ? 5.857 -1.404 -13.188 1.00 90.12 229 MET A O 1
ATOM 1827 N N . PRO A 1 230 ? 6.365 0.330 -11.819 1.00 89.38 230 PRO A N 1
ATOM 1828 C CA . PRO A 1 230 ? 7.547 -0.291 -11.241 1.00 89.38 230 PRO A CA 1
ATOM 1829 C C . PRO A 1 230 ? 7.162 -1.329 -10.186 1.00 89.38 230 PRO A C 1
ATOM 1831 O O . PRO A 1 230 ? 6.082 -1.259 -9.604 1.00 89.38 230 PRO A O 1
ATOM 1834 N N . ALA A 1 231 ? 8.063 -2.253 -9.858 1.00 89.62 231 ALA A N 1
ATOM 1835 C CA . ALA A 1 231 ? 7.792 -3.328 -8.895 1.00 89.62 231 ALA A CA 1
ATOM 1836 C C . ALA A 1 231 ? 7.304 -2.869 -7.501 1.00 89.62 231 ALA A C 1
ATOM 1838 O O . ALA A 1 231 ? 6.627 -3.624 -6.808 1.00 89.62 231 ALA A O 1
ATOM 1839 N N . TRP A 1 232 ? 7.581 -1.629 -7.090 1.00 89.25 232 TRP A N 1
ATOM 1840 C CA . TRP A 1 232 ? 7.078 -1.053 -5.836 1.00 89.25 232 TRP A CA 1
ATOM 1841 C C . TRP A 1 232 ? 5.699 -0.380 -5.943 1.00 89.25 232 TRP A C 1
ATOM 1843 O O . TRP A 1 232 ? 5.229 0.197 -4.961 1.00 89.25 232 TRP A O 1
ATOM 1853 N N . ALA A 1 233 ? 5.030 -0.426 -7.098 1.00 91.44 233 ALA A N 1
ATOM 1854 C CA . ALA A 1 233 ? 3.724 0.206 -7.302 1.00 91.44 233 ALA A CA 1
ATOM 1855 C C . ALA A 1 233 ? 2.638 -0.340 -6.353 1.00 91.44 233 ALA A C 1
ATOM 1857 O O . ALA A 1 233 ? 1.711 0.381 -5.988 1.00 91.44 233 ALA A O 1
ATOM 1858 N N . GLY A 1 234 ? 2.793 -1.580 -5.882 1.00 92.44 234 GLY A N 1
ATOM 1859 C CA . GLY A 1 234 ? 1.925 -2.197 -4.880 1.00 92.44 234 GLY A CA 1
ATOM 1860 C C . GLY A 1 234 ? 2.073 -1.671 -3.453 1.00 92.44 234 GLY A C 1
ATOM 1861 O O . GLY A 1 234 ? 1.278 -2.051 -2.598 1.00 92.44 234 GLY A O 1
ATOM 1862 N N . TYR A 1 235 ? 3.049 -0.807 -3.158 1.00 94.69 235 TYR A N 1
ATOM 1863 C CA . TYR A 1 235 ? 3.377 -0.427 -1.779 1.00 94.69 235 TYR A CA 1
ATOM 1864 C C . TYR A 1 235 ? 2.200 0.219 -1.025 1.00 94.69 235 TYR A C 1
ATOM 1866 O O . TYR A 1 235 ? 1.942 -0.094 0.136 1.00 94.69 235 TYR A O 1
ATOM 1874 N N . THR A 1 236 ? 1.424 1.085 -1.687 1.00 95.94 236 THR A N 1
ATOM 1875 C CA . THR A 1 236 ? 0.210 1.666 -1.083 1.00 95.94 236 THR A CA 1
ATOM 1876 C C . THR A 1 236 ? -0.870 0.609 -0.847 1.00 95.94 236 THR A C 1
ATOM 1878 O O . THR A 1 236 ? -1.512 0.609 0.206 1.00 95.94 236 THR A O 1
ATOM 1881 N N . ALA A 1 237 ? -1.058 -0.300 -1.805 1.00 97.19 237 ALA A N 1
ATOM 1882 C CA . ALA A 1 237 ? -2.063 -1.352 -1.733 1.00 97.19 237 ALA A CA 1
ATOM 1883 C C . ALA A 1 237 ? -1.734 -2.413 -0.670 1.00 97.19 237 ALA A C 1
ATOM 1885 O O . ALA A 1 237 ? -2.648 -2.857 0.015 1.00 97.19 237 ALA A O 1
ATOM 1886 N N . ASP A 1 238 ? -0.456 -2.736 -0.445 1.00 96.62 238 ASP A N 1
ATOM 1887 C CA . ASP A 1 238 ? -0.002 -3.619 0.640 1.00 96.62 238 ASP A CA 1
ATOM 1888 C C . ASP A 1 238 ? -0.501 -3.128 2.008 1.00 96.62 238 ASP A C 1
ATOM 1890 O O . ASP A 1 238 ? -1.129 -3.865 2.774 1.00 96.62 238 ASP A O 1
ATOM 1894 N N . ILE A 1 239 ? -0.274 -1.845 2.297 1.00 97.44 239 ILE A N 1
ATOM 1895 C CA . ILE A 1 239 ? -0.662 -1.229 3.569 1.00 97.44 239 ILE A CA 1
ATOM 1896 C C . ILE A 1 239 ? -2.188 -1.080 3.646 1.00 97.44 239 ILE A C 1
ATOM 1898 O O . ILE A 1 239 ? -2.796 -1.386 4.674 1.00 97.44 239 ILE A O 1
ATOM 1902 N N . ALA A 1 240 ? -2.835 -0.661 2.554 1.00 97.69 240 ALA A N 1
ATOM 1903 C CA . ALA A 1 240 ? -4.289 -0.523 2.494 1.00 97.69 240 ALA A CA 1
ATOM 1904 C C . ALA A 1 240 ? -5.009 -1.867 2.705 1.00 97.69 240 ALA A C 1
ATOM 1906 O O . ALA A 1 240 ? -6.001 -1.928 3.433 1.00 97.69 240 ALA A O 1
ATOM 1907 N N . ALA A 1 241 ? -4.492 -2.950 2.120 1.00 97.69 241 ALA A N 1
ATOM 1908 C CA . ALA A 1 241 ? -5.036 -4.297 2.245 1.00 97.69 241 ALA A CA 1
ATOM 1909 C C . ALA A 1 241 ? -4.933 -4.812 3.684 1.00 97.69 241 ALA A C 1
ATOM 1911 O O . ALA A 1 241 ? -5.864 -5.451 4.183 1.00 97.69 241 ALA A O 1
ATOM 1912 N N . LEU A 1 242 ? -3.842 -4.487 4.385 1.00 97.44 242 LEU A N 1
ATOM 1913 C CA . LEU A 1 242 ? -3.703 -4.802 5.803 1.00 97.44 242 LEU A CA 1
ATOM 1914 C C . LEU A 1 242 ? -4.756 -4.066 6.641 1.00 97.44 242 LEU A C 1
ATOM 1916 O O . LEU A 1 242 ? -5.431 -4.688 7.460 1.00 97.44 242 LEU A O 1
ATOM 1920 N N . LEU A 1 243 ? -4.941 -2.761 6.419 1.00 97.12 243 LEU A N 1
ATOM 1921 C CA . LEU A 1 243 ? -5.972 -1.969 7.105 1.00 97.12 243 LEU A CA 1
ATOM 1922 C C . LEU A 1 243 ? -7.379 -2.517 6.846 1.00 97.12 243 LEU A C 1
ATOM 1924 O O . LEU A 1 243 ? -8.199 -2.602 7.763 1.00 97.12 243 LEU A O 1
ATOM 1928 N N . TYR A 1 244 ? -7.639 -2.919 5.606 1.00 96.88 244 TYR A N 1
ATOM 1929 C CA . TYR A 1 244 ? -8.886 -3.538 5.186 1.00 96.88 244 TYR A CA 1
ATOM 1930 C C . TYR A 1 244 ? -9.155 -4.853 5.935 1.00 96.88 244 TYR A C 1
ATOM 1932 O O . TYR A 1 244 ? -10.218 -5.001 6.540 1.00 96.88 244 TYR A O 1
ATOM 1940 N N . PHE A 1 245 ? -8.173 -5.755 6.024 1.00 96.50 245 PHE A N 1
ATOM 1941 C CA . PHE A 1 245 ? -8.266 -6.969 6.848 1.00 96.50 245 PHE A CA 1
ATOM 1942 C C . PHE A 1 245 ? -8.498 -6.657 8.336 1.00 96.50 245 PHE A C 1
ATOM 1944 O O . PHE A 1 245 ? -9.303 -7.307 9.007 1.00 96.50 245 PHE A O 1
ATOM 1951 N N . MET A 1 246 ? -7.832 -5.632 8.869 1.00 96.00 246 MET A N 1
ATOM 1952 C CA . MET A 1 246 ? -7.999 -5.250 10.272 1.00 96.00 246 MET A CA 1
ATOM 1953 C C . MET A 1 246 ? -9.422 -4.784 10.578 1.00 96.00 246 MET A C 1
ATOM 1955 O O . MET A 1 246 ? -9.896 -4.978 11.701 1.00 96.00 246 MET A O 1
ATOM 1959 N N . ARG A 1 247 ? -10.138 -4.214 9.604 1.00 95.00 247 ARG A N 1
ATOM 1960 C CA . ARG A 1 247 ? -11.572 -3.921 9.722 1.00 95.00 247 ARG A CA 1
ATOM 1961 C C . ARG A 1 247 ? -12.410 -5.190 9.527 1.00 95.00 247 ARG A C 1
ATOM 1963 O O . ARG A 1 247 ? -13.174 -5.531 10.436 1.00 95.00 247 ARG A O 1
ATOM 1970 N N . TRP A 1 248 ? -12.196 -5.928 8.436 1.00 95.12 248 TRP A N 1
ATOM 1971 C CA . TRP A 1 248 ? -12.929 -7.146 8.058 1.00 95.12 248 TRP A CA 1
ATOM 1972 C C . TRP A 1 248 ? -12.032 -8.390 8.083 1.00 95.12 248 TRP A C 1
ATOM 1974 O O . TRP A 1 248 ? -11.379 -8.735 7.101 1.00 95.12 248 TRP A O 1
ATOM 1984 N N . LYS A 1 249 ? -12.037 -9.110 9.212 1.00 92.19 249 LYS A N 1
ATOM 1985 C CA . LYS A 1 249 ? -11.134 -10.253 9.457 1.00 92.19 249 LYS A CA 1
ATOM 1986 C C . LYS A 1 249 ? -11.279 -11.397 8.448 1.00 92.19 249 LYS A C 1
ATOM 1988 O O . LYS A 1 249 ? -10.298 -12.067 8.146 1.00 92.19 249 LYS A O 1
ATOM 1993 N N . GLU A 1 250 ? -12.484 -11.604 7.922 1.00 92.88 250 GLU A N 1
ATOM 1994 C CA . GLU A 1 250 ? -12.782 -12.625 6.904 1.00 92.88 250 GLU A CA 1
ATOM 1995 C C . GLU A 1 250 ? -11.994 -12.398 5.607 1.00 92.88 250 GLU A C 1
ATOM 1997 O O . GLU A 1 250 ? -11.740 -13.327 4.846 1.00 92.88 250 GLU A O 1
ATOM 2002 N N . ARG A 1 251 ? -11.536 -11.163 5.382 1.00 93.94 251 ARG A N 1
ATOM 2003 C CA . ARG A 1 251 ? -10.759 -10.755 4.215 1.00 93.94 251 ARG A CA 1
ATOM 2004 C C . ARG A 1 251 ? -9.247 -10.887 4.416 1.00 93.94 251 ARG A C 1
ATOM 2006 O O . ARG A 1 251 ? -8.486 -10.271 3.679 1.00 93.94 251 ARG A O 1
ATOM 2013 N N . PHE A 1 252 ? -8.795 -11.705 5.372 1.00 95.31 252 PHE A N 1
ATOM 2014 C CA . PHE A 1 252 ? -7.370 -11.977 5.636 1.00 95.31 252 PHE A CA 1
ATOM 2015 C C . PHE A 1 252 ? -6.580 -12.409 4.394 1.00 95.31 252 PHE A C 1
ATOM 2017 O O . PHE A 1 252 ? -5.413 -12.055 4.238 1.00 95.31 252 PHE A O 1
ATOM 2024 N N . TYR A 1 253 ? -7.217 -13.144 3.485 1.00 95.94 253 TYR A N 1
ATOM 2025 C CA . TYR A 1 253 ? -6.572 -13.602 2.258 1.00 95.94 253 TYR A CA 1
ATOM 2026 C C . TYR A 1 253 ? -6.184 -12.446 1.318 1.00 95.94 253 TYR A C 1
ATOM 2028 O O . TYR A 1 253 ? -5.257 -12.608 0.535 1.00 95.94 253 TYR A O 1
ATOM 2036 N N . ILE A 1 254 ? -6.830 -11.275 1.401 1.00 97.06 254 ILE A N 1
ATOM 2037 C CA . ILE A 1 254 ? -6.545 -10.125 0.528 1.00 97.06 254 ILE A CA 1
ATOM 2038 C C . ILE A 1 254 ? -5.121 -9.577 0.733 1.00 97.06 254 ILE A C 1
ATOM 2040 O O . ILE A 1 254 ? -4.363 -9.586 -0.238 1.00 97.06 254 ILE A O 1
ATOM 2044 N N . PRO A 1 255 ? -4.696 -9.147 1.943 1.00 96.88 255 PRO A N 1
ATOM 2045 C CA . PRO A 1 255 ? -3.314 -8.716 2.154 1.00 96.88 255 PRO A CA 1
ATOM 2046 C C . PRO A 1 255 ? -2.304 -9.838 1.915 1.00 96.88 255 PRO A C 1
ATOM 2048 O O . PRO A 1 255 ? -1.215 -9.558 1.433 1.00 96.88 255 PRO A O 1
ATOM 2051 N N . MET A 1 256 ? -2.655 -11.102 2.178 1.00 96.56 256 MET A N 1
ATOM 2052 C CA . MET A 1 256 ? -1.754 -12.223 1.901 1.00 96.56 256 MET A CA 1
ATOM 2053 C C . MET A 1 256 ? -1.493 -12.411 0.405 1.00 96.56 256 MET A C 1
ATOM 2055 O O . MET A 1 256 ? -0.339 -12.510 -0.006 1.00 96.56 256 MET A O 1
ATOM 2059 N N . LEU A 1 257 ? -2.546 -12.433 -0.416 1.00 97.06 257 LEU A N 1
ATOM 2060 C CA . LEU A 1 257 ? -2.415 -12.535 -1.869 1.00 97.06 257 LEU A CA 1
ATOM 2061 C C . LEU A 1 257 ? -1.672 -11.325 -2.436 1.00 97.06 257 LEU A C 1
ATOM 2063 O O . LEU A 1 257 ? -0.778 -11.490 -3.263 1.00 97.06 257 LEU A O 1
ATOM 2067 N N . HIS A 1 258 ? -1.997 -10.122 -1.958 1.00 97.31 258 HIS A N 1
ATOM 2068 C CA . HIS A 1 258 ? -1.327 -8.909 -2.407 1.00 97.31 258 HIS A CA 1
ATOM 2069 C C . HIS A 1 258 ? 0.160 -8.897 -2.021 1.00 97.31 258 HIS A C 1
ATOM 2071 O O . HIS A 1 258 ? 0.999 -8.566 -2.853 1.00 97.31 258 HIS A O 1
ATOM 2077 N N . LEU A 1 259 ? 0.511 -9.348 -0.811 1.00 95.81 259 LEU A N 1
ATOM 2078 C CA . LEU A 1 259 ? 1.901 -9.481 -0.370 1.00 95.81 259 LEU A CA 1
ATOM 2079 C C . LEU A 1 259 ? 2.682 -10.479 -1.227 1.00 95.81 259 LEU A C 1
ATOM 2081 O O . LEU A 1 259 ? 3.828 -10.209 -1.569 1.00 95.81 259 LEU A O 1
ATOM 2085 N N . ILE A 1 260 ? 2.077 -11.615 -1.591 1.00 95.50 260 ILE A N 1
ATOM 2086 C CA . ILE A 1 2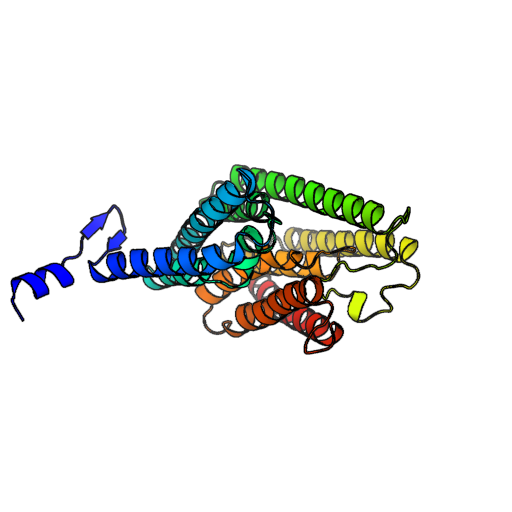60 ? 2.704 -12.599 -2.486 1.00 95.50 260 ILE A CA 1
ATOM 2087 C C . ILE A 1 260 ? 3.025 -11.953 -3.835 1.00 95.50 260 ILE A C 1
ATOM 2089 O O . ILE A 1 260 ? 4.139 -12.108 -4.335 1.00 95.50 260 ILE A O 1
ATOM 2093 N N . VAL A 1 261 ? 2.076 -11.205 -4.404 1.00 96.12 261 VAL A N 1
ATOM 2094 C CA . VAL A 1 261 ? 2.280 -10.472 -5.659 1.00 96.12 261 VAL A CA 1
ATOM 2095 C C . VAL A 1 261 ? 3.389 -9.432 -5.508 1.00 96.12 261 VAL A C 1
ATOM 2097 O O . VAL A 1 261 ? 4.329 -9.418 -6.298 1.00 96.12 261 VAL A O 1
ATOM 2100 N N . SER A 1 262 ? 3.302 -8.597 -4.473 1.00 94.81 262 SER A N 1
ATOM 2101 C CA . SER A 1 262 ? 4.241 -7.510 -4.219 1.00 94.81 262 SER A CA 1
ATOM 2102 C C . SER A 1 262 ? 5.654 -8.049 -4.017 1.00 94.81 262 SER A C 1
ATOM 2104 O O . SER A 1 262 ? 6.558 -7.692 -4.762 1.00 94.81 262 SER A O 1
ATOM 2106 N N . TYR A 1 263 ? 5.844 -9.024 -3.127 1.00 92.44 263 TYR A N 1
ATOM 2107 C CA . TYR A 1 263 ? 7.136 -9.684 -2.928 1.00 92.44 263 TYR A CA 1
ATOM 2108 C C . TYR A 1 263 ? 7.698 -10.289 -4.223 1.00 92.44 263 TYR A C 1
ATOM 2110 O O . TYR A 1 263 ? 8.890 -10.155 -4.496 1.00 92.44 263 TYR A O 1
ATOM 2118 N N . SER A 1 264 ? 6.848 -10.912 -5.044 1.00 93.19 264 SER A N 1
ATOM 2119 C CA . SER A 1 264 ? 7.273 -11.490 -6.324 1.00 93.19 264 SER A CA 1
ATOM 2120 C C . SER A 1 264 ? 7.710 -10.418 -7.325 1.00 93.19 264 SER A C 1
ATOM 2122 O O . SER A 1 264 ? 8.675 -10.636 -8.049 1.00 93.19 264 SER A O 1
ATOM 2124 N N . ALA A 1 265 ? 7.082 -9.238 -7.318 1.00 92.44 265 ALA A N 1
ATOM 2125 C CA . ALA A 1 265 ? 7.512 -8.097 -8.125 1.00 92.44 265 ALA A CA 1
ATOM 2126 C C . ALA A 1 265 ? 8.915 -7.607 -7.720 1.00 92.44 265 ALA A C 1
ATOM 2128 O O . ALA A 1 265 ? 9.769 -7.410 -8.584 1.00 92.44 265 ALA A O 1
ATOM 2129 N N . TYR A 1 266 ? 9.192 -7.473 -6.414 1.00 89.62 266 TYR A N 1
ATOM 2130 C CA . TYR A 1 266 ? 10.543 -7.144 -5.927 1.00 89.62 266 TYR A CA 1
ATOM 2131 C C . TYR A 1 266 ? 11.556 -8.229 -6.316 1.00 89.62 266 TYR A C 1
ATOM 2133 O O . TYR A 1 266 ? 12.635 -7.911 -6.813 1.00 89.62 266 TYR A O 1
ATOM 2141 N N . ALA A 1 267 ? 11.205 -9.506 -6.136 1.00 89.31 267 ALA A N 1
ATOM 2142 C CA . ALA A 1 267 ? 12.071 -10.625 -6.501 1.00 89.31 267 ALA A CA 1
ATOM 2143 C C . ALA A 1 267 ? 12.400 -10.634 -8.002 1.00 89.31 267 ALA A C 1
ATOM 2145 O O . ALA A 1 267 ? 13.554 -10.852 -8.355 1.00 89.31 267 ALA A O 1
ATOM 2146 N N . ASN A 1 268 ? 11.424 -10.328 -8.863 1.00 89.31 268 ASN A N 1
ATOM 2147 C CA . ASN A 1 268 ? 11.618 -10.251 -10.310 1.00 89.31 268 ASN A CA 1
ATOM 2148 C C . ASN A 1 268 ? 12.689 -9.229 -10.698 1.00 89.31 268 ASN A C 1
ATOM 2150 O O . ASN A 1 268 ? 13.512 -9.493 -11.565 1.00 89.31 268 ASN A O 1
ATOM 2154 N N . VAL A 1 269 ? 12.676 -8.053 -10.065 1.00 84.81 269 VAL A N 1
ATOM 2155 C CA . VAL A 1 269 ? 13.612 -6.980 -10.421 1.00 84.81 269 VAL A CA 1
ATOM 2156 C C . VAL A 1 269 ? 14.995 -7.207 -9.817 1.00 84.81 269 VAL A C 1
ATOM 2158 O O . VAL A 1 269 ? 15.992 -6.895 -10.457 1.00 84.81 269 VAL A O 1
ATOM 2161 N N . ILE A 1 270 ? 15.072 -7.776 -8.613 1.00 83.38 270 ILE A N 1
ATOM 2162 C CA . ILE A 1 270 ? 16.352 -8.008 -7.930 1.00 83.38 270 ILE A CA 1
ATOM 2163 C C . ILE A 1 270 ? 17.071 -9.242 -8.488 1.00 83.38 270 ILE A C 1
ATOM 2165 O O . ILE A 1 270 ? 18.279 -9.202 -8.696 1.00 83.38 270 ILE A O 1
ATOM 2169 N N . ASN A 1 271 ? 16.341 -10.332 -8.734 1.00 84.69 271 ASN A N 1
ATOM 2170 C CA . ASN A 1 271 ? 16.923 -11.610 -9.150 1.00 84.69 271 ASN A CA 1
ATOM 2171 C C . ASN A 1 271 ? 16.833 -11.852 -10.664 1.00 84.69 271 ASN A C 1
ATOM 2173 O O . ASN A 1 271 ? 17.414 -12.815 -11.151 1.00 84.69 271 ASN A O 1
ATOM 2177 N N . GLY A 1 272 ? 16.066 -11.043 -11.402 1.00 80.31 272 GLY A N 1
ATOM 2178 C CA . GLY A 1 272 ? 15.789 -11.240 -12.831 1.00 80.31 272 GLY A CA 1
ATOM 2179 C C . GLY A 1 272 ? 14.763 -12.338 -13.140 1.00 80.31 272 GLY A C 1
ATOM 2180 O O . GLY A 1 272 ? 14.278 -12.418 -14.265 1.00 80.31 272 GLY A O 1
ATOM 2181 N N . GLU A 1 273 ? 14.398 -13.157 -12.152 1.00 79.75 273 GLU A N 1
ATOM 2182 C CA . GLU A 1 273 ? 13.464 -14.271 -12.302 1.00 79.75 273 GLU A CA 1
ATOM 2183 C C . GLU A 1 273 ? 12.461 -14.337 -11.146 1.00 79.75 273 GLU A C 1
ATOM 2185 O O . GLU A 1 273 ? 12.721 -13.927 -10.010 1.00 79.75 273 GLU A O 1
ATOM 2190 N N . THR A 1 274 ? 11.297 -14.915 -11.433 1.00 84.56 274 THR A N 1
ATOM 2191 C CA . THR A 1 274 ? 10.261 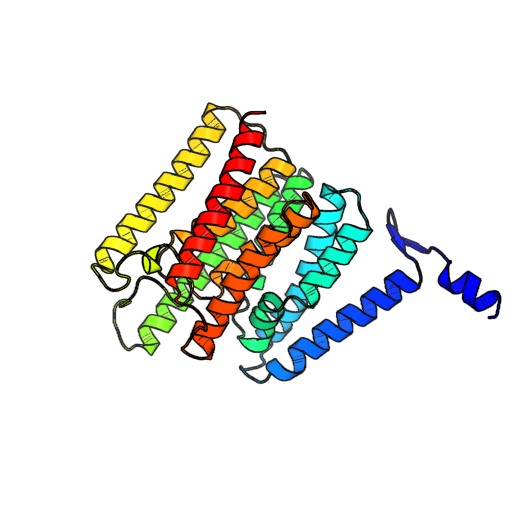-15.238 -10.448 1.00 84.56 274 THR A CA 1
ATOM 2192 C C . THR A 1 274 ? 9.988 -16.731 -10.440 1.00 84.56 274 THR A C 1
ATOM 2194 O O . THR A 1 274 ? 10.114 -17.413 -11.451 1.00 84.56 274 THR A O 1
ATOM 2197 N N . LYS A 1 275 ? 9.580 -17.257 -9.278 1.00 85.31 275 LYS A N 1
ATOM 2198 C CA . LYS A 1 275 ? 9.255 -18.686 -9.141 1.00 85.31 275 LYS A CA 1
ATOM 2199 C C . LYS A 1 275 ? 8.044 -19.107 -9.977 1.00 85.31 275 LYS A C 1
ATOM 2201 O O . LYS A 1 275 ? 7.927 -20.278 -10.320 1.00 85.31 275 LYS A O 1
ATOM 2206 N N . LEU A 1 276 ? 7.124 -18.180 -10.240 1.00 89.88 276 LEU A N 1
ATOM 2207 C CA . LEU A 1 276 ? 5.921 -18.401 -11.037 1.00 89.88 276 LEU A CA 1
ATOM 2208 C C . LEU A 1 276 ? 5.825 -17.324 -12.123 1.00 89.88 276 LEU A C 1
ATOM 2210 O O . LEU A 1 276 ? 6.293 -16.211 -11.895 1.00 89.88 276 LEU A O 1
ATOM 2214 N N . PRO A 1 277 ? 5.178 -17.606 -13.267 1.00 91.38 277 PRO A N 1
ATOM 2215 C CA . PRO A 1 277 ? 5.027 -16.628 -14.340 1.00 91.38 277 PRO A CA 1
ATOM 2216 C C . PRO A 1 277 ? 4.308 -15.349 -13.888 1.00 91.38 277 PRO A C 1
ATOM 2218 O O . PRO A 1 277 ? 3.273 -15.418 -13.222 1.00 91.38 277 PRO A O 1
ATOM 2221 N N . MET A 1 278 ? 4.787 -14.184 -14.339 1.00 91.81 278 MET A N 1
ATOM 2222 C CA . MET A 1 278 ? 4.216 -12.870 -13.989 1.00 91.81 278 MET A CA 1
ATOM 2223 C C . MET A 1 278 ? 2.729 -12.720 -14.347 1.00 91.81 278 MET A C 1
ATOM 2225 O O . MET A 1 278 ? 1.977 -12.056 -13.632 1.00 91.81 278 MET A O 1
ATOM 2229 N N . VAL A 1 279 ? 2.277 -13.421 -15.390 1.00 94.44 279 VAL A N 1
ATOM 2230 C CA . VAL A 1 279 ? 0.863 -13.494 -15.794 1.00 94.44 279 VAL A CA 1
ATOM 2231 C C . VAL A 1 279 ? -0.029 -14.009 -14.662 1.00 94.44 279 VAL A C 1
ATOM 2233 O O . VAL A 1 279 ? -1.119 -13.483 -14.446 1.00 94.44 279 VAL A O 1
ATOM 2236 N N . LEU A 1 280 ? 0.436 -14.997 -13.891 1.00 95.06 280 LEU A N 1
ATOM 2237 C CA . LEU A 1 280 ? -0.332 -15.555 -12.779 1.00 95.06 280 LEU A CA 1
ATOM 2238 C C . LEU A 1 280 ? -0.568 -14.504 -11.690 1.00 95.06 280 LEU A C 1
ATOM 2240 O O . LEU A 1 280 ? -1.683 -14.374 -11.188 1.00 95.06 280 LEU A O 1
ATOM 2244 N N . TYR A 1 281 ? 0.456 -13.717 -11.355 1.00 96.06 281 TYR A N 1
ATOM 2245 C CA . TYR A 1 281 ? 0.329 -12.633 -10.380 1.00 96.06 281 TYR A CA 1
ATOM 2246 C C . TYR A 1 281 ? -0.616 -11.526 -10.871 1.00 96.06 281 TYR A C 1
ATOM 2248 O O . TYR A 1 281 ? -1.389 -10.996 -10.073 1.00 96.06 281 TYR A O 1
ATOM 2256 N N . SER A 1 282 ? -0.639 -11.244 -12.177 1.00 96.12 282 SER A N 1
ATOM 2257 C CA . SER A 1 282 ? -1.607 -10.318 -12.784 1.00 96.12 282 SER A CA 1
ATOM 2258 C C . SER A 1 282 ? -3.050 -10.813 -12.655 1.00 96.12 282 SER A C 1
ATOM 2260 O O . SER A 1 282 ? -3.946 -10.053 -12.282 1.00 96.12 282 SER A O 1
ATOM 2262 N N . VAL A 1 283 ? -3.287 -12.111 -12.860 1.00 97.00 283 VAL A N 1
ATOM 2263 C CA . VAL A 1 283 ? -4.609 -12.724 -12.641 1.00 97.00 283 VAL A CA 1
ATOM 2264 C C . VAL A 1 283 ? -5.013 -12.670 -11.162 1.00 97.00 283 VAL A C 1
ATOM 2266 O O . VAL A 1 283 ? -6.174 -12.396 -10.853 1.00 97.00 283 VAL A O 1
ATOM 2269 N N . ILE A 1 284 ? -4.071 -12.861 -10.232 1.00 97.19 284 ILE A N 1
ATOM 2270 C CA . ILE A 1 284 ? -4.333 -12.705 -8.791 1.00 97.19 284 ILE A CA 1
ATOM 2271 C C . ILE A 1 284 ? -4.751 -11.263 -8.468 1.00 97.19 284 ILE A C 1
ATOM 2273 O O . ILE A 1 284 ? -5.741 -11.072 -7.759 1.00 97.19 284 ILE A O 1
ATOM 2277 N N . LEU A 1 285 ? -4.058 -10.250 -9.005 1.00 97.50 285 LEU A N 1
ATOM 2278 C CA . LEU A 1 285 ? -4.439 -8.843 -8.820 1.00 97.50 285 LEU A CA 1
ATOM 2279 C C . LEU A 1 285 ? -5.835 -8.547 -9.365 1.00 97.50 285 LEU A C 1
ATOM 2281 O O . LEU A 1 285 ? -6.609 -7.863 -8.696 1.00 97.50 285 LEU A O 1
ATOM 2285 N N . LEU A 1 286 ? -6.190 -9.102 -10.527 1.00 97.38 286 LEU A N 1
ATOM 2286 C CA . LEU A 1 286 ? -7.543 -8.989 -11.068 1.00 97.38 286 LEU A CA 1
ATOM 2287 C C . LEU A 1 286 ? -8.579 -9.608 -10.119 1.00 97.38 286 LEU A C 1
ATOM 2289 O O . LEU A 1 286 ? -9.615 -9.002 -9.855 1.00 97.38 286 LEU A O 1
ATOM 2293 N N . GLY A 1 287 ? -8.283 -10.780 -9.552 1.00 97.44 287 GLY A N 1
ATOM 2294 C CA . GLY A 1 287 ? -9.130 -11.425 -8.549 1.00 97.44 287 GLY A CA 1
ATOM 2295 C C . GLY A 1 287 ? -9.325 -10.569 -7.294 1.00 97.44 287 GLY A C 1
ATOM 2296 O O . GLY A 1 287 ? -10.453 -10.426 -6.817 1.00 97.44 287 GLY A O 1
ATOM 2297 N N . ILE A 1 288 ? -8.255 -9.946 -6.786 1.00 97.75 288 ILE A N 1
ATOM 2298 C CA . ILE A 1 288 ? -8.323 -8.994 -5.664 1.00 97.75 288 ILE A CA 1
ATOM 2299 C C . ILE A 1 288 ? -9.192 -7.791 -6.041 1.00 97.75 288 ILE A C 1
ATOM 2301 O O . ILE A 1 288 ? -10.079 -7.416 -5.274 1.00 97.75 288 ILE A O 1
ATOM 2305 N N . LEU A 1 289 ? -8.972 -7.215 -7.224 1.00 97.31 289 LEU A N 1
ATOM 2306 C CA . LEU A 1 289 ? -9.694 -6.046 -7.715 1.00 97.31 289 LEU A CA 1
ATOM 2307 C C . LEU A 1 289 ? -11.200 -6.314 -7.827 1.00 97.31 289 LEU A C 1
ATOM 2309 O O . LEU A 1 289 ? -11.998 -5.510 -7.347 1.00 97.31 289 LEU A O 1
ATOM 2313 N N . VAL A 1 290 ? -11.596 -7.456 -8.400 1.00 97.00 290 VAL A N 1
ATOM 2314 C CA . VAL A 1 290 ? -13.008 -7.862 -8.491 1.00 97.00 290 VAL A CA 1
ATOM 2315 C C . VAL A 1 290 ? -13.600 -8.066 -7.098 1.00 97.00 290 VAL A C 1
ATOM 2317 O O . VAL A 1 290 ? -14.692 -7.578 -6.825 1.00 97.00 290 VAL A O 1
ATOM 2320 N N . ASN A 1 291 ? -12.885 -8.736 -6.193 1.00 96.81 291 ASN A N 1
ATOM 2321 C CA . ASN A 1 291 ? -13.385 -9.028 -4.848 1.00 96.81 291 ASN A CA 1
ATOM 2322 C C . ASN A 1 291 ? -13.634 -7.747 -4.033 1.00 96.81 291 ASN A C 1
ATOM 2324 O O . ASN A 1 291 ? -14.731 -7.535 -3.516 1.00 96.81 291 ASN A O 1
ATOM 2328 N N . VAL A 1 292 ? -12.647 -6.845 -3.995 1.00 96.31 292 VAL A N 1
ATOM 2329 C CA . VAL A 1 292 ? -12.780 -5.541 -3.327 1.00 96.31 292 VAL A CA 1
ATOM 2330 C C . VAL A 1 292 ? -13.827 -4.672 -4.034 1.00 96.31 292 VAL A C 1
ATOM 2332 O O . VAL A 1 292 ? -14.586 -3.972 -3.368 1.00 96.31 292 VAL A O 1
ATOM 2335 N N . GLY A 1 293 ? -13.919 -4.742 -5.365 1.00 95.81 293 GLY A N 1
ATOM 2336 C CA . GLY A 1 293 ? -14.926 -4.033 -6.157 1.00 95.81 293 GLY A CA 1
ATOM 2337 C C . GLY A 1 293 ? -16.361 -4.471 -5.850 1.00 95.81 293 GLY A C 1
ATOM 2338 O O . GLY A 1 293 ? -17.244 -3.625 -5.729 1.00 95.81 293 GLY A O 1
ATOM 2339 N N . VAL A 1 294 ? -16.600 -5.770 -5.646 1.00 95.31 294 VAL A N 1
ATOM 2340 C CA . VAL A 1 294 ? -17.907 -6.299 -5.215 1.00 95.31 294 VAL A CA 1
ATOM 2341 C C . VAL A 1 294 ? -18.278 -5.773 -3.830 1.00 95.31 294 VAL A C 1
ATOM 2343 O O . VAL A 1 294 ? -19.419 -5.367 -3.611 1.00 95.31 294 VAL A O 1
ATOM 2346 N N . ASP A 1 295 ? -17.326 -5.736 -2.900 1.00 93.69 295 ASP A N 1
ATOM 2347 C CA . ASP A 1 295 ? -17.564 -5.194 -1.561 1.00 93.69 295 ASP A CA 1
ATOM 2348 C C . ASP A 1 295 ? -17.797 -3.681 -1.575 1.00 93.69 295 ASP A C 1
ATOM 2350 O O . ASP A 1 295 ? -18.610 -3.172 -0.803 1.00 93.69 295 ASP A O 1
ATOM 2354 N N . LEU A 1 296 ? -17.113 -2.955 -2.460 1.00 93.88 296 LEU A N 1
ATOM 2355 C CA . LEU A 1 296 ? -17.345 -1.531 -2.684 1.00 93.88 296 LEU A CA 1
ATOM 2356 C C . LEU A 1 296 ? -18.754 -1.283 -3.233 1.00 93.88 296 LEU A C 1
ATOM 2358 O O . LEU A 1 296 ? -19.452 -0.398 -2.748 1.00 93.88 296 LEU A O 1
ATOM 2362 N N . TYR A 1 297 ? -19.180 -2.081 -4.213 1.00 92.38 297 TYR A N 1
ATOM 2363 C CA . TYR A 1 297 ? -20.500 -1.976 -4.827 1.00 92.38 297 TYR A CA 1
ATOM 2364 C C . TYR A 1 297 ? -21.627 -2.229 -3.819 1.00 92.38 297 TYR A C 1
ATOM 2366 O O . TYR A 1 297 ? -22.551 -1.428 -3.723 1.00 92.38 297 TYR A O 1
ATOM 2374 N N . LYS A 1 298 ? -21.522 -3.302 -3.023 1.00 91.06 298 LYS A N 1
ATOM 2375 C CA . LYS A 1 298 ? -22.525 -3.651 -2.003 1.00 91.06 298 LYS A CA 1
ATOM 2376 C C . LYS A 1 298 ? -22.724 -2.555 -0.957 1.00 91.06 298 LYS A C 1
ATOM 2378 O O . LYS A 1 298 ? -23.844 -2.353 -0.517 1.00 91.06 298 LYS A O 1
ATOM 2383 N N . GLU A 1 299 ? -21.651 -1.865 -0.575 1.00 89.06 299 GLU A N 1
ATOM 2384 C CA . GLU A 1 299 ? -21.705 -0.749 0.382 1.00 89.06 299 GLU A CA 1
ATOM 2385 C C . GLU A 1 299 ? -22.224 0.546 -0.245 1.00 89.06 299 GLU A C 1
ATOM 2387 O O . GLU A 1 299 ? -22.802 1.385 0.430 1.00 89.06 299 GLU A O 1
ATOM 2392 N N . ALA A 1 300 ? -21.959 0.759 -1.535 1.00 87.81 300 ALA A N 1
ATOM 2393 C CA . ALA A 1 300 ? -22.436 1.946 -2.235 1.00 87.81 300 ALA A CA 1
ATOM 2394 C C . ALA A 1 300 ? -23.949 1.887 -2.516 1.00 87.81 300 ALA A C 1
ATOM 2396 O O . ALA A 1 300 ? -24.561 2.932 -2.736 1.00 87.81 300 ALA A O 1
ATOM 2397 N N . ASP A 1 301 ? -24.521 0.680 -2.535 1.00 82.19 301 ASP A N 1
ATOM 2398 C CA . ASP A 1 301 ? -25.947 0.416 -2.752 1.00 82.19 301 ASP A CA 1
ATOM 2399 C C . ASP A 1 301 ? -26.768 0.287 -1.456 1.00 82.19 301 ASP A C 1
ATOM 2401 O O . ASP A 1 301 ? -27.997 0.266 -1.535 1.00 82.19 301 ASP A O 1
ATOM 2405 N N . SER A 1 302 ? -26.117 0.187 -0.291 1.00 71.75 302 SER A N 1
ATOM 2406 C CA . SER A 1 302 ? -26.760 0.123 1.033 1.00 71.75 302 SER A CA 1
ATOM 2407 C C . SER A 1 302 ? -27.065 1.503 1.601 1.00 71.75 302 SER A C 1
ATOM 2409 O O . SER A 1 302 ? -28.180 1.679 2.138 1.00 71.75 302 SER A O 1
#